Protein AF-A0A8S3TTU9-F1 (afdb_monomer)

Organism: Mytilus edulis (NCBI:txid6550)

Sequence (325 aa):
MNQEPGLKRAIRDTFPNCPIMFCWNHIKEDFKFWLKGKVDSDNIKIYIDHLNQMLHSDNEEEFFETKMKLTSKWTPVVLEHFNKHISPAIQNHSGKWLIEKYPGMFDPYSGITNNLSESMNAVLKRENDWKELPVDLLALGFYYIQNFENYEILRGRSGLGNYHLKKEFSRAFISPSDVIFPKRIVSPDEVIEYLKNDKPLFQSNSFQSDTDPLGNLNSQEIIKQTNSDENTSTNQVKLENNEVIVNQQPVIQYPTDSSQQSLARFIVDNNLITLVPQQGAFIVNGRKGKYCVTLFPKETCQCESSTCFHILAAKMYRVTVNTNK

Structure (mmCIF, N/CA/C/O backbone):
data_AF-A0A8S3TTU9-F1
#
_entry.id   AF-A0A8S3TTU9-F1
#
loop_
_atom_site.group_PDB
_atom_site.id
_atom_site.type_symbol
_atom_site.label_atom_id
_atom_site.label_alt_id
_atom_site.label_comp_id
_atom_site.label_asym_id
_atom_site.label_entity_id
_atom_site.label_seq_id
_atom_site.pdbx_PDB_ins_code
_atom_site.Cartn_x
_atom_site.Cartn_y
_atom_site.Cartn_z
_atom_site.occupancy
_atom_site.B_iso_or_equiv
_atom_site.auth_seq_id
_atom_site.auth_comp_id
_atom_site.auth_asym_id
_atom_site.auth_atom_id
_atom_site.pdbx_PDB_model_num
ATOM 1 N N . MET A 1 1 ? 1.898 -5.058 3.935 1.00 63.34 1 MET A N 1
ATOM 2 C CA . MET A 1 1 ? 1.315 -6.365 3.544 1.00 63.34 1 MET A CA 1
ATOM 3 C C . MET A 1 1 ? 0.133 -6.744 4.435 1.00 63.34 1 MET A C 1
ATOM 5 O O . MET A 1 1 ? -0.054 -6.104 5.468 1.00 63.34 1 MET A O 1
ATOM 9 N N . ASN A 1 2 ? -0.638 -7.763 4.039 1.00 61.88 2 ASN A N 1
ATOM 10 C CA . ASN A 1 2 ? -1.727 -8.343 4.836 1.00 61.88 2 ASN A CA 1
ATOM 11 C C . ASN A 1 2 ? -1.204 -9.070 6.075 1.00 61.88 2 ASN A C 1
ATOM 13 O O . ASN A 1 2 ? -0.037 -9.460 6.146 1.00 61.88 2 ASN A O 1
ATOM 17 N N . GLN A 1 3 ? -2.087 -9.296 7.048 1.00 69.50 3 GLN A N 1
ATOM 18 C CA . GLN A 1 3 ? -1.740 -9.994 8.286 1.00 69.50 3 GLN A CA 1
ATOM 19 C C . GLN A 1 3 ? -1.645 -11.527 8.136 1.00 69.50 3 GLN A C 1
ATOM 21 O O . GLN A 1 3 ? -1.526 -12.226 9.146 1.00 69.50 3 GLN A O 1
ATOM 26 N N . GLU A 1 4 ? -1.645 -12.047 6.907 1.00 74.44 4 GLU A N 1
ATOM 27 C CA . GLU A 1 4 ? -1.706 -13.475 6.600 1.00 74.44 4 GLU A CA 1
ATOM 28 C C . GLU A 1 4 ? -0.507 -14.262 7.184 1.00 74.44 4 GLU A C 1
ATOM 30 O O . GLU A 1 4 ? 0.651 -13.941 6.890 1.00 74.44 4 GLU A O 1
ATOM 35 N N . PRO A 1 5 ? -0.744 -15.303 8.007 1.00 75.62 5 PRO A N 1
ATOM 36 C CA . PRO A 1 5 ? 0.327 -16.057 8.663 1.00 75.62 5 PRO A CA 1
ATOM 37 C C . PRO A 1 5 ? 1.296 -16.758 7.702 1.00 75.62 5 PRO A C 1
ATOM 39 O O . PRO A 1 5 ? 2.497 -16.790 7.977 1.00 75.62 5 PRO A O 1
ATOM 42 N N . GLY A 1 6 ? 0.793 -17.294 6.582 1.00 72.31 6 GLY A N 1
ATOM 43 C CA . GLY A 1 6 ? 1.608 -17.998 5.586 1.00 72.31 6 GLY A CA 1
ATOM 44 C C . GLY A 1 6 ? 2.657 -17.081 4.959 1.00 72.31 6 GLY A C 1
ATOM 45 O O . GLY A 1 6 ? 3.844 -17.407 4.948 1.00 72.31 6 GLY A O 1
ATOM 46 N N . LEU A 1 7 ? 2.234 -15.880 4.560 1.00 71.38 7 LEU A N 1
ATOM 47 C CA . LEU A 1 7 ? 3.113 -14.860 3.994 1.00 71.38 7 LEU A CA 1
ATOM 48 C C . LEU A 1 7 ? 4.180 -14.401 5.002 1.00 71.38 7 LEU A C 1
ATOM 50 O O . LEU A 1 7 ? 5.357 -14.298 4.660 1.00 71.38 7 LEU A O 1
ATOM 54 N N . LYS A 1 8 ? 3.796 -14.184 6.270 1.00 78.44 8 LYS A N 1
ATOM 55 C CA . LYS A 1 8 ? 4.749 -13.820 7.337 1.00 78.44 8 LYS A CA 1
ATOM 56 C C . LYS A 1 8 ? 5.826 -14.883 7.523 1.00 78.44 8 LYS A C 1
ATOM 58 O O . LYS A 1 8 ? 6.990 -14.530 7.693 1.00 78.44 8 LYS A O 1
ATOM 63 N N . ARG A 1 9 ? 5.444 -16.164 7.522 1.00 81.56 9 ARG A N 1
ATOM 64 C CA . ARG A 1 9 ? 6.392 -17.275 7.664 1.00 81.56 9 ARG A CA 1
ATOM 65 C C . ARG A 1 9 ? 7.343 -17.323 6.469 1.00 81.56 9 ARG A C 1
ATOM 67 O O . ARG A 1 9 ? 8.546 -17.266 6.679 1.00 81.56 9 ARG A O 1
ATOM 74 N N . ALA A 1 10 ? 6.816 -17.305 5.246 1.00 75.75 10 ALA A N 1
ATOM 75 C CA . ALA A 1 10 ? 7.633 -17.353 4.034 1.00 75.75 10 ALA A CA 1
ATOM 76 C C . ALA A 1 10 ? 8.668 -16.213 3.967 1.00 75.75 10 ALA A C 1
ATOM 78 O O . ALA A 1 10 ? 9.830 -16.450 3.631 1.00 75.75 10 ALA A O 1
ATOM 79 N N . ILE A 1 11 ? 8.275 -14.987 4.342 1.00 79.19 11 ILE A N 1
ATOM 80 C CA . ILE A 1 11 ? 9.195 -13.842 4.390 1.00 79.19 11 ILE A CA 1
ATOM 81 C C . ILE A 1 11 ? 10.267 -14.039 5.458 1.00 79.19 11 ILE A C 1
ATOM 83 O O . ILE A 1 11 ? 11.427 -13.784 5.171 1.00 79.19 11 ILE A O 1
ATOM 87 N N . ARG A 1 12 ? 9.924 -14.506 6.665 1.00 84.00 12 ARG A N 1
ATOM 88 C CA . ARG A 1 12 ? 10.938 -14.753 7.707 1.00 84.00 12 ARG A CA 1
ATOM 89 C C . ARG A 1 12 ? 11.924 -15.842 7.306 1.00 84.00 12 ARG A C 1
ATOM 91 O O . ARG A 1 12 ? 13.108 -15.699 7.582 1.00 84.00 12 ARG A O 1
ATOM 98 N N . ASP A 1 13 ? 11.436 -16.891 6.655 1.00 83.00 13 ASP A N 1
ATOM 99 C CA . ASP A 1 13 ? 12.264 -18.026 6.250 1.00 83.00 13 ASP A CA 1
ATOM 100 C C . ASP A 1 13 ? 13.216 -17.636 5.104 1.00 83.00 13 ASP A C 1
ATOM 102 O O . ASP A 1 13 ? 14.370 -18.056 5.084 1.00 83.00 13 ASP A O 1
ATOM 106 N N . THR A 1 14 ? 12.758 -16.790 4.173 1.00 82.56 14 THR A N 1
ATOM 107 C CA . THR A 1 14 ? 13.535 -16.387 2.983 1.00 82.56 14 THR A CA 1
ATOM 108 C C . THR A 1 14 ? 14.380 -15.131 3.223 1.00 82.56 14 THR A C 1
ATOM 110 O O . THR A 1 14 ? 15.504 -15.018 2.738 1.00 82.56 14 THR A O 1
ATOM 113 N N . PHE A 1 15 ? 13.848 -14.173 3.981 1.00 82.56 15 PHE A N 1
ATOM 114 C CA . PHE A 1 15 ? 14.433 -12.861 4.255 1.00 82.56 15 PHE A CA 1
ATOM 115 C C . PHE A 1 15 ? 14.343 -12.533 5.759 1.00 82.56 15 PHE A C 1
ATOM 117 O O . PHE A 1 15 ? 13.594 -11.638 6.160 1.00 82.56 15 PHE A O 1
ATOM 124 N N . PRO A 1 16 ? 15.131 -13.204 6.618 1.00 84.00 16 PRO A N 1
ATOM 125 C CA . PRO A 1 16 ? 15.004 -13.104 8.078 1.00 84.00 16 PRO A CA 1
ATOM 126 C C . PRO A 1 16 ? 15.240 -11.693 8.633 1.00 84.00 16 PRO A C 1
ATOM 128 O O . PRO A 1 16 ? 14.707 -11.342 9.682 1.00 84.00 16 PRO A O 1
ATOM 131 N N . ASN A 1 17 ? 16.000 -10.867 7.910 1.00 83.50 17 ASN A N 1
ATOM 132 C CA . ASN A 1 17 ? 16.296 -9.484 8.289 1.00 83.50 17 ASN A CA 1
ATOM 133 C C . ASN A 1 17 ? 15.327 -8.463 7.664 1.00 83.50 17 ASN A C 1
ATOM 135 O O . ASN A 1 17 ? 15.503 -7.260 7.852 1.00 83.50 17 ASN A O 1
ATOM 139 N N . CYS A 1 18 ? 14.338 -8.910 6.880 1.00 81.69 18 CYS A N 1
ATOM 140 C CA . CYS A 1 18 ? 13.372 -8.016 6.256 1.00 81.69 18 CYS A CA 1
ATOM 141 C C . CYS A 1 18 ? 12.324 -7.569 7.289 1.00 81.69 18 CYS A C 1
ATOM 143 O O . CYS A 1 18 ? 11.649 -8.416 7.885 1.00 81.69 18 CYS A O 1
ATOM 145 N N . PRO A 1 19 ? 12.154 -6.254 7.512 1.00 83.31 19 PRO A N 1
ATOM 146 C CA . PRO A 1 19 ? 11.110 -5.759 8.393 1.00 83.31 19 PRO A CA 1
ATOM 147 C C . PRO A 1 19 ? 9.733 -6.061 7.801 1.00 83.31 19 PRO A C 1
ATOM 149 O O . PRO A 1 19 ? 9.408 -5.678 6.678 1.00 83.31 19 PRO A O 1
ATOM 152 N N . ILE A 1 20 ? 8.894 -6.730 8.586 1.00 86.81 20 ILE A N 1
ATOM 153 C CA . ILE A 1 20 ? 7.521 -7.037 8.193 1.00 86.81 20 ILE A CA 1
ATOM 154 C C . ILE A 1 20 ? 6.633 -5.865 8.600 1.00 86.81 20 ILE A C 1
ATOM 156 O O . ILE A 1 20 ? 6.408 -5.659 9.792 1.00 86.81 20 ILE A O 1
ATOM 160 N N . MET A 1 21 ? 6.102 -5.144 7.609 1.00 88.50 21 MET A N 1
ATOM 161 C CA . MET A 1 21 ? 5.237 -3.981 7.822 1.00 88.50 21 MET A CA 1
ATOM 162 C C . MET A 1 21 ? 3.811 -4.211 7.308 1.00 88.50 21 MET A C 1
ATOM 164 O O . MET A 1 21 ? 3.606 -4.700 6.190 1.00 88.50 21 MET A O 1
ATOM 168 N N . PHE A 1 22 ? 2.798 -3.823 8.083 1.00 88.81 22 PHE A N 1
ATOM 169 C CA . PHE A 1 22 ? 1.393 -3.922 7.673 1.00 88.81 22 PHE A CA 1
ATOM 170 C C . PHE A 1 22 ? 0.866 -2.602 7.124 1.00 88.81 22 PHE A C 1
ATOM 172 O O . PHE A 1 22 ? 1.213 -1.523 7.590 1.00 88.81 22 PHE A O 1
ATOM 179 N N . CYS A 1 23 ? 0.013 -2.707 6.106 1.00 87.88 23 CYS A N 1
ATOM 180 C CA . CYS A 1 23 ? -0.603 -1.543 5.479 1.00 87.88 23 CYS A CA 1
ATOM 181 C C . CYS A 1 23 ? -1.809 -1.094 6.305 1.00 87.88 23 CYS A C 1
ATOM 183 O O . CYS A 1 23 ? -2.639 -1.923 6.692 1.00 87.88 23 CYS A O 1
ATOM 185 N N . TRP A 1 24 ? -1.932 0.213 6.535 1.00 92.19 24 TRP A N 1
ATOM 186 C CA . TRP A 1 24 ? -3.019 0.778 7.332 1.00 92.19 24 TRP A CA 1
ATOM 187 C C . TRP A 1 24 ? -4.381 0.520 6.709 1.00 92.19 24 TRP A C 1
ATOM 189 O O . TRP A 1 24 ? -5.342 0.308 7.440 1.00 92.19 24 TRP A O 1
ATOM 199 N N . ASN A 1 25 ? -4.484 0.511 5.377 1.00 88.44 25 ASN A N 1
ATOM 200 C CA . ASN A 1 25 ? -5.755 0.262 4.696 1.00 88.44 25 ASN A CA 1
ATOM 201 C C . ASN A 1 25 ? -6.310 -1.119 5.042 1.00 88.44 25 ASN A C 1
ATOM 203 O O . ASN A 1 25 ? -7.461 -1.212 5.447 1.00 88.44 25 ASN A O 1
ATOM 207 N N . HIS A 1 26 ? -5.469 -2.153 5.026 1.00 86.19 26 HIS A N 1
ATOM 208 C CA . HIS A 1 26 ? -5.892 -3.504 5.393 1.00 86.19 26 HIS A CA 1
ATOM 209 C C . HIS A 1 26 ? -6.272 -3.607 6.876 1.00 86.19 26 HIS A C 1
ATOM 211 O O . HIS A 1 26 ? -7.304 -4.179 7.198 1.00 86.19 26 HIS A O 1
ATOM 217 N N . ILE A 1 27 ? -5.522 -2.969 7.785 1.00 91.88 27 ILE A N 1
ATOM 218 C CA . ILE A 1 27 ? -5.894 -2.922 9.213 1.00 91.88 27 ILE A CA 1
ATOM 219 C C . ILE A 1 27 ? -7.259 -2.240 9.404 1.00 91.88 27 ILE A C 1
ATOM 221 O O . ILE A 1 27 ? -8.109 -2.741 10.143 1.00 91.88 27 ILE A O 1
ATOM 225 N N . LYS A 1 28 ? -7.481 -1.103 8.732 1.00 92.88 28 LYS A N 1
ATOM 226 C CA . LYS A 1 28 ? -8.744 -0.353 8.779 1.00 92.88 28 LYS A CA 1
ATOM 227 C C . LYS A 1 28 ? -9.897 -1.176 8.199 1.00 92.88 28 LYS A C 1
ATOM 229 O O . LYS A 1 28 ? -10.974 -1.196 8.788 1.00 92.88 28 LYS A O 1
ATOM 234 N N . GLU A 1 29 ? -9.690 -1.849 7.072 1.00 90.50 29 GLU A N 1
ATOM 235 C CA . GLU A 1 29 ? -10.701 -2.684 6.418 1.00 90.50 29 GLU A CA 1
ATOM 236 C C . GLU A 1 29 ? -11.059 -3.918 7.243 1.00 90.50 29 GLU A C 1
ATOM 238 O O . GLU A 1 29 ? -12.249 -4.153 7.457 1.00 90.50 29 GLU A O 1
ATOM 243 N N . ASP A 1 30 ? -10.069 -4.639 7.773 1.00 90.44 30 ASP A N 1
ATOM 244 C CA . ASP A 1 30 ? -10.273 -5.807 8.635 1.00 90.44 30 ASP A CA 1
ATOM 245 C C . ASP A 1 30 ? -11.068 -5.422 9.887 1.00 90.44 30 ASP A C 1
ATOM 247 O O . ASP A 1 30 ? -12.068 -6.061 10.232 1.00 90.44 30 ASP A O 1
ATOM 251 N N . PHE A 1 31 ? -10.678 -4.322 10.541 1.00 95.12 31 PHE A N 1
ATOM 252 C CA . PHE A 1 31 ? -11.379 -3.844 11.728 1.00 95.12 31 PHE A CA 1
ATOM 253 C C . PHE A 1 31 ? -12.799 -3.372 11.391 1.00 95.12 31 PHE A C 1
ATOM 255 O O . PHE A 1 31 ? -13.759 -3.755 12.062 1.00 95.12 31 PHE A O 1
ATOM 262 N N . LYS A 1 32 ? -12.970 -2.612 10.302 1.00 95.06 32 LYS A N 1
ATOM 263 C CA . LYS A 1 32 ? -14.285 -2.171 9.815 1.00 95.06 32 LYS A CA 1
ATOM 264 C C . LYS A 1 32 ? -15.187 -3.355 9.483 1.00 95.06 32 LYS A C 1
ATOM 266 O O . LYS A 1 32 ? -16.371 -3.320 9.810 1.00 95.06 32 LYS A O 1
ATOM 271 N N . PHE A 1 33 ? -14.654 -4.384 8.828 1.00 93.50 33 PHE A N 1
ATOM 272 C CA . PHE A 1 33 ? -15.385 -5.601 8.497 1.00 93.50 33 PHE A CA 1
ATOM 273 C C . PHE A 1 33 ? -15.816 -6.337 9.763 1.00 93.50 33 PHE A C 1
ATOM 275 O O . PHE A 1 33 ? -16.986 -6.692 9.885 1.00 93.50 33 PHE A O 1
ATOM 282 N N . TRP A 1 34 ? -14.917 -6.491 10.738 1.00 95.44 34 TRP A N 1
ATOM 283 C CA . TRP A 1 34 ? -15.246 -7.136 12.006 1.00 95.44 34 TRP A CA 1
ATOM 284 C C . TRP A 1 34 ? -16.322 -6.379 12.800 1.00 95.44 34 TRP A C 1
ATOM 286 O O . TRP A 1 34 ? -17.172 -7.019 13.426 1.00 95.44 34 TRP A O 1
ATOM 296 N N . LEU A 1 35 ? -16.323 -5.043 12.753 1.00 95.56 35 LEU A N 1
ATOM 297 C CA . LEU A 1 35 ? -17.320 -4.198 13.419 1.00 95.56 35 LEU A CA 1
ATOM 298 C C . LEU A 1 35 ? -18.726 -4.304 12.805 1.00 95.56 35 LEU A C 1
ATOM 300 O O . LEU A 1 35 ? -19.717 -4.098 13.513 1.00 95.56 35 LEU A O 1
ATOM 304 N N . LYS A 1 36 ? -18.843 -4.634 11.509 1.00 93.94 36 LYS A N 1
ATOM 305 C CA . LYS A 1 36 ? -20.149 -4.774 10.844 1.00 93.94 36 LYS A CA 1
ATOM 306 C C . LYS A 1 36 ? -21.005 -5.826 11.556 1.00 93.94 36 LYS A C 1
ATOM 308 O O . LYS A 1 36 ? -20.559 -6.939 11.828 1.00 93.94 36 LYS A O 1
ATOM 313 N N . GLY A 1 37 ? -22.247 -5.455 11.858 1.00 88.19 37 GLY A N 1
ATOM 314 C CA . GLY A 1 37 ? -23.203 -6.312 12.565 1.00 88.19 37 GLY A CA 1
ATOM 315 C C . GLY A 1 37 ? -22.971 -6.435 14.076 1.00 88.19 37 GLY A C 1
ATOM 316 O O . GLY A 1 37 ? -23.741 -7.127 14.731 1.00 88.19 37 GLY A O 1
ATOM 317 N N . LYS A 1 38 ? -21.943 -5.781 14.639 1.00 92.19 38 LYS A N 1
ATOM 318 C CA . LYS A 1 38 ? -21.698 -5.724 16.095 1.00 92.19 38 LYS A CA 1
ATOM 319 C C . LYS A 1 38 ? -21.982 -4.354 16.694 1.00 92.19 38 LYS A C 1
ATOM 321 O O . LYS A 1 38 ? -22.274 -4.265 17.881 1.00 92.19 38 LYS A O 1
ATOM 326 N N . VAL A 1 39 ? -21.859 -3.301 15.888 1.00 92.75 39 VAL A N 1
ATOM 327 C CA . VAL A 1 39 ? -22.111 -1.916 16.289 1.00 92.75 39 VAL A CA 1
ATOM 328 C C . VAL A 1 39 ? -22.773 -1.138 15.155 1.00 92.75 39 VAL A C 1
ATOM 330 O O . VAL A 1 39 ? -22.658 -1.510 13.983 1.00 92.75 39 VAL A O 1
ATOM 333 N N . ASP A 1 40 ? -23.438 -0.043 15.511 1.00 91.12 40 ASP A N 1
ATOM 334 C CA . ASP A 1 40 ? -24.105 0.842 14.555 1.00 91.12 40 ASP A CA 1
ATOM 335 C C . ASP A 1 40 ? -23.115 1.554 13.632 1.00 91.12 40 ASP A C 1
ATOM 337 O O . ASP A 1 40 ? -21.968 1.822 14.000 1.00 91.12 40 ASP A O 1
ATOM 341 N N . SER A 1 41 ? -23.574 1.927 12.435 1.00 90.19 41 SER A N 1
ATOM 342 C CA . SER A 1 41 ? -22.742 2.556 11.402 1.00 90.19 41 SER A CA 1
ATOM 343 C C . SER A 1 41 ? -22.020 3.820 11.867 1.00 90.19 41 SER A C 1
ATOM 345 O O . SER A 1 41 ? -20.904 4.083 11.415 1.00 90.19 41 SER A O 1
ATOM 347 N N . ASP A 1 42 ? -22.628 4.592 12.766 1.00 91.06 42 ASP A N 1
ATOM 348 C CA . ASP A 1 42 ? -22.026 5.817 13.295 1.00 91.06 42 ASP A CA 1
ATOM 349 C C . ASP A 1 42 ? -20.877 5.503 14.256 1.00 91.06 42 ASP A C 1
ATOM 351 O O . ASP A 1 42 ? -19.805 6.099 14.152 1.00 91.06 42 ASP A O 1
ATOM 355 N N . ASN A 1 43 ? -21.033 4.471 15.089 1.00 93.19 43 ASN A N 1
ATOM 356 C CA . ASN A 1 43 ? -19.956 3.967 15.939 1.00 93.19 43 ASN A CA 1
ATOM 357 C C . ASN A 1 43 ? -18.806 3.377 15.110 1.00 93.19 43 ASN A C 1
ATOM 359 O O . ASN A 1 43 ? -17.646 3.586 15.454 1.00 93.19 43 ASN A O 1
ATOM 363 N N . ILE A 1 44 ? -19.094 2.717 13.977 1.00 94.50 44 ILE A N 1
ATOM 364 C CA . ILE A 1 44 ? -18.045 2.239 13.057 1.00 94.50 44 ILE A CA 1
ATOM 365 C C . ILE A 1 44 ? -17.175 3.405 12.580 1.00 94.50 44 ILE A C 1
ATOM 367 O O . ILE A 1 44 ? -15.949 3.298 12.601 1.00 94.50 44 ILE A O 1
ATOM 371 N N . LYS A 1 45 ? -17.786 4.519 12.152 1.00 94.50 45 LYS A N 1
ATOM 372 C CA . LYS A 1 45 ? -17.034 5.698 11.691 1.00 94.50 45 LYS A CA 1
ATOM 373 C C . LYS A 1 45 ? -16.145 6.250 12.803 1.00 94.50 45 LYS A C 1
ATOM 375 O O . LYS A 1 45 ? -14.968 6.487 12.555 1.00 94.50 45 LYS A O 1
ATOM 380 N N . ILE A 1 46 ? -16.686 6.378 14.016 1.00 95.56 46 ILE A N 1
ATOM 381 C CA . ILE A 1 46 ? -15.949 6.862 15.192 1.00 95.56 46 ILE A CA 1
ATOM 382 C C . ILE A 1 46 ? -14.753 5.952 15.498 1.00 95.56 46 ILE A C 1
ATOM 384 O O . ILE A 1 46 ? -13.638 6.432 15.668 1.00 95.56 46 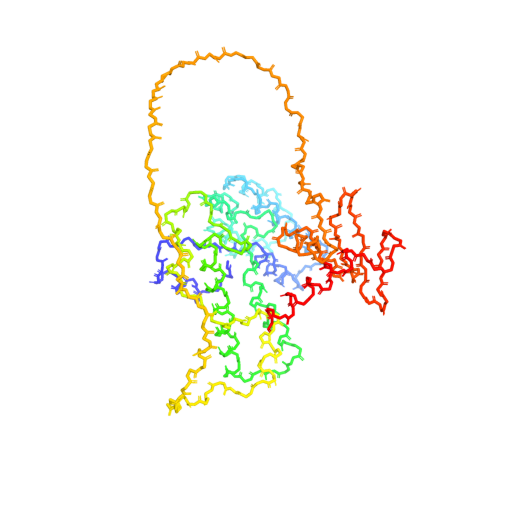ILE A O 1
ATOM 388 N N . TYR A 1 47 ? -14.946 4.632 15.528 1.00 96.75 47 TYR A N 1
ATOM 389 C CA . TYR A 1 47 ? -13.865 3.698 15.860 1.00 96.75 47 TYR A CA 1
ATOM 390 C C . TYR A 1 47 ? -12.767 3.654 14.798 1.00 96.75 47 TYR A C 1
ATOM 392 O O . TYR A 1 47 ? -11.595 3.513 15.144 1.00 96.75 47 TYR A O 1
ATOM 400 N N . ILE A 1 48 ? -13.122 3.800 13.519 1.00 96.00 48 ILE A N 1
ATOM 401 C CA . ILE A 1 48 ? -12.141 3.886 12.433 1.00 96.00 48 ILE A CA 1
ATOM 402 C C . ILE A 1 48 ? -11.377 5.209 12.473 1.00 96.00 48 ILE A C 1
ATOM 404 O O . ILE A 1 48 ? -10.168 5.203 12.251 1.00 96.00 48 ILE A O 1
ATOM 408 N N . ASP A 1 49 ? -12.039 6.319 12.797 1.00 96.06 49 ASP A N 1
ATOM 409 C CA . ASP A 1 49 ? -11.363 7.603 12.987 1.00 96.06 49 ASP A CA 1
ATOM 410 C C . ASP A 1 49 ? -10.389 7.551 14.172 1.00 96.06 49 ASP A C 1
ATOM 412 O O . ASP A 1 49 ? -9.217 7.896 14.038 1.00 96.06 49 ASP A O 1
ATOM 416 N N . HIS A 1 50 ? -10.826 6.993 15.302 1.00 97.19 50 HIS A N 1
ATOM 417 C CA . HIS A 1 50 ? -9.967 6.772 16.463 1.00 97.19 50 HIS A CA 1
ATOM 418 C C . HIS A 1 50 ? -8.765 5.871 16.131 1.00 97.19 50 HIS A C 1
ATOM 420 O O . HIS A 1 50 ? -7.643 6.171 16.533 1.00 97.19 50 HIS A O 1
ATOM 426 N N . LEU A 1 51 ? -8.976 4.780 15.383 1.00 96.75 51 LEU A N 1
ATOM 427 C CA . LEU A 1 51 ? -7.891 3.926 14.890 1.00 96.75 51 LEU A CA 1
ATOM 428 C C . LEU A 1 51 ? -6.916 4.725 14.015 1.00 96.75 51 LEU A C 1
ATOM 430 O O . LEU A 1 51 ? -5.706 4.566 14.152 1.00 96.75 51 LEU A O 1
ATOM 434 N N . ASN A 1 52 ? -7.425 5.586 13.133 1.00 95.12 52 ASN A N 1
ATOM 435 C CA . ASN A 1 52 ? -6.587 6.424 12.285 1.00 95.12 52 ASN A CA 1
ATOM 436 C C . ASN A 1 52 ? -5.730 7.386 13.119 1.00 95.12 52 ASN A C 1
ATOM 438 O O . ASN A 1 52 ? -4.539 7.502 12.850 1.00 95.12 52 ASN A O 1
ATOM 442 N N . GLN A 1 53 ? -6.295 8.001 14.161 1.00 95.88 53 GLN A N 1
ATOM 443 C CA . GLN A 1 53 ? -5.542 8.846 15.095 1.00 95.88 53 GLN A CA 1
ATOM 444 C C . GLN A 1 53 ? -4.415 8.061 15.787 1.00 95.88 53 GLN A C 1
ATOM 446 O O . GLN A 1 53 ? -3.281 8.524 15.812 1.00 95.88 53 GLN A O 1
ATOM 451 N N . MET A 1 54 ? -4.689 6.842 16.267 1.00 96.75 54 MET A N 1
ATOM 452 C CA . MET A 1 54 ? -3.666 5.986 16.891 1.00 96.75 54 MET A CA 1
ATOM 453 C C . MET A 1 54 ? -2.555 5.564 15.915 1.00 96.75 54 MET A C 1
ATOM 455 O O . MET A 1 54 ? -1.398 5.448 16.303 1.00 96.75 54 MET A O 1
ATOM 459 N N . LEU A 1 55 ? -2.882 5.307 14.645 1.00 95.62 55 LEU A N 1
ATOM 460 C CA . LEU A 1 55 ? -1.885 4.950 13.627 1.00 95.62 55 LEU A CA 1
ATOM 461 C C . LEU A 1 55 ? -0.898 6.095 13.350 1.00 95.62 55 LEU A C 1
ATOM 463 O O . LEU A 1 55 ? 0.257 5.832 13.015 1.00 95.62 55 LEU A O 1
ATOM 467 N N . HIS A 1 56 ? -1.351 7.339 13.518 1.00 95.94 56 HIS A N 1
ATOM 468 C CA . HIS A 1 56 ? -0.570 8.550 13.273 1.00 95.94 56 HIS A CA 1
ATOM 469 C C . HIS A 1 56 ? 0.304 8.997 14.447 1.00 95.94 56 HIS A C 1
ATOM 471 O O . HIS A 1 56 ? 1.048 9.956 14.264 1.00 95.94 56 HIS A O 1
ATOM 477 N N . SER A 1 57 ? 0.244 8.332 15.605 1.00 96.88 57 SER A N 1
ATOM 478 C CA . SER A 1 57 ? 1.087 8.674 16.756 1.00 96.88 57 SER A CA 1
ATOM 479 C C . SER A 1 57 ? 2.576 8.633 16.390 1.00 96.88 57 SER A C 1
ATOM 481 O O . SER A 1 57 ? 3.039 7.682 15.752 1.00 96.88 57 SER A O 1
ATOM 483 N N . ASP A 1 58 ? 3.330 9.651 16.800 1.00 94.19 58 ASP A N 1
ATOM 484 C CA . ASP A 1 58 ? 4.739 9.839 16.437 1.00 94.19 58 ASP A CA 1
ATOM 485 C C . ASP A 1 58 ? 5.665 8.856 17.159 1.00 94.19 58 ASP A C 1
ATOM 487 O O . ASP A 1 58 ? 6.794 8.611 16.731 1.00 94.19 58 ASP A O 1
ATOM 491 N N . ASN A 1 59 ? 5.198 8.275 18.263 1.00 95.75 59 ASN A N 1
ATOM 492 C CA . ASN A 1 59 ? 5.930 7.293 19.047 1.00 95.75 59 ASN A CA 1
ATOM 493 C C . ASN A 1 59 ? 4.982 6.348 19.803 1.00 95.75 59 ASN A C 1
ATOM 495 O O . ASN A 1 59 ? 3.760 6.509 19.814 1.00 95.75 59 ASN A O 1
ATOM 499 N N . GLU A 1 60 ? 5.568 5.323 20.422 1.00 94.56 60 GLU A N 1
ATOM 500 C CA . GLU A 1 60 ? 4.819 4.285 21.128 1.00 94.56 60 GLU A CA 1
ATOM 501 C C . GLU A 1 60 ? 4.123 4.807 22.399 1.00 94.56 60 GLU A C 1
ATOM 503 O O . GLU A 1 60 ? 3.015 4.370 22.708 1.00 94.56 60 GLU A O 1
ATOM 508 N N . GLU A 1 61 ? 4.723 5.765 23.110 1.00 96.56 61 GLU A N 1
ATOM 509 C CA . GLU A 1 61 ? 4.132 6.383 24.304 1.00 96.56 61 GLU A CA 1
ATOM 510 C C . GLU A 1 61 ? 2.865 7.168 23.941 1.00 96.56 61 GLU A C 1
ATOM 512 O O . GLU A 1 61 ? 1.791 6.902 24.485 1.00 96.56 61 GLU A O 1
ATOM 517 N N . GLU A 1 62 ? 2.947 8.027 22.923 1.00 97.06 62 GLU A N 1
ATOM 518 C CA . GLU A 1 62 ? 1.805 8.771 22.387 1.00 97.06 62 GLU A CA 1
ATOM 519 C C . GLU A 1 62 ? 0.696 7.831 21.885 1.00 97.06 62 GLU A C 1
ATOM 521 O O . GLU A 1 62 ? -0.494 8.103 22.080 1.00 97.06 62 GLU A O 1
ATOM 526 N N . PHE A 1 63 ? 1.061 6.692 21.283 1.00 97.19 63 PHE A N 1
ATOM 527 C CA . PHE A 1 63 ? 0.091 5.666 20.899 1.00 97.19 63 PHE A CA 1
ATOM 528 C C . PHE A 1 63 ? -0.677 5.139 22.116 1.00 97.19 63 PHE A C 1
ATOM 530 O O . PHE A 1 63 ? -1.906 5.029 22.066 1.00 97.19 63 PHE A O 1
ATOM 537 N N . PHE A 1 64 ? 0.013 4.818 23.214 1.00 96.38 64 PHE A N 1
ATOM 538 C CA . PHE A 1 64 ? -0.634 4.332 24.434 1.00 96.38 64 PHE A CA 1
ATOM 539 C C . PHE A 1 64 ? -1.537 5.392 25.072 1.00 96.38 64 PHE A C 1
ATOM 541 O O . PHE A 1 64 ? -2.669 5.070 25.449 1.00 96.38 64 PHE A O 1
ATOM 548 N N . GLU A 1 65 ? -1.089 6.645 25.138 1.00 96.56 65 GLU A N 1
ATOM 549 C CA . GLU A 1 65 ? -1.889 7.764 25.649 1.00 96.56 65 GLU A CA 1
ATOM 550 C C . GLU A 1 65 ? -3.153 7.986 24.808 1.00 96.56 65 GLU A C 1
ATOM 552 O O . GLU A 1 65 ? -4.275 8.041 25.331 1.00 96.56 65 GLU A O 1
ATOM 557 N N . THR A 1 66 ? -2.987 8.040 23.485 1.00 96.00 66 THR A N 1
ATOM 558 C CA . THR A 1 66 ? -4.076 8.218 22.517 1.00 96.00 66 THR A CA 1
ATOM 559 C C . THR A 1 66 ? -5.066 7.064 22.600 1.00 96.00 66 THR A C 1
ATOM 561 O O . THR A 1 66 ? -6.279 7.285 22.667 1.00 96.00 66 THR A O 1
ATOM 564 N N . LYS A 1 67 ? -4.567 5.826 22.681 1.00 96.12 67 LYS A N 1
ATOM 565 C CA . LYS A 1 67 ? -5.382 4.629 22.887 1.00 96.12 67 LYS A CA 1
ATOM 566 C C . LYS A 1 67 ? -6.207 4.749 24.164 1.00 96.12 67 LYS A C 1
ATOM 568 O O . LYS A 1 67 ? -7.429 4.662 24.087 1.00 96.12 67 LYS A O 1
ATOM 573 N N . MET A 1 68 ? -5.578 4.999 25.313 1.00 95.19 68 MET A N 1
ATOM 574 C CA . MET A 1 68 ? -6.287 5.115 26.593 1.00 95.19 68 MET A CA 1
ATOM 575 C C . MET A 1 68 ? -7.388 6.180 26.552 1.00 95.19 68 MET A C 1
ATOM 577 O O . MET A 1 68 ? -8.514 5.932 26.994 1.00 95.19 68 MET A O 1
ATOM 581 N N . LYS A 1 69 ? -7.085 7.345 25.973 1.00 95.88 69 LYS A N 1
ATOM 582 C CA . LYS A 1 69 ? -8.035 8.450 25.826 1.00 95.88 69 LYS A CA 1
ATOM 583 C C . LYS A 1 69 ? -9.233 8.058 24.958 1.00 95.88 69 LYS A C 1
ATOM 585 O O . LYS A 1 69 ? -10.382 8.236 25.372 1.00 95.88 69 LYS A O 1
ATOM 590 N N . LEU A 1 70 ? -8.978 7.514 23.769 1.00 95.69 70 LEU A N 1
ATOM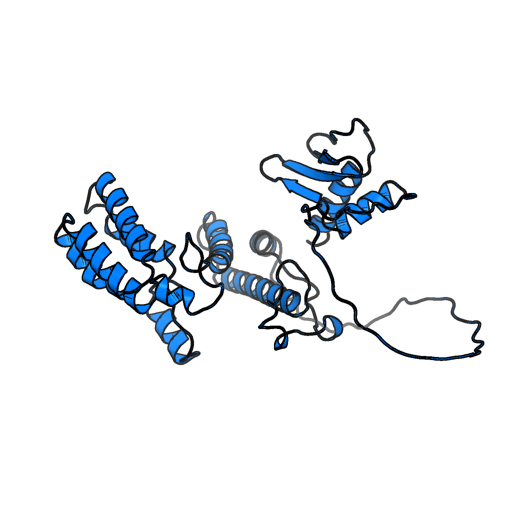 591 C CA . LEU A 1 70 ? -9.998 7.269 22.746 1.00 95.69 70 LEU A CA 1
ATOM 592 C C . LEU A 1 70 ? -10.817 5.998 22.984 1.00 95.69 70 LEU A C 1
ATOM 594 O O . LEU A 1 70 ? -11.991 5.959 22.605 1.00 95.69 70 LEU A O 1
ATOM 598 N N . THR A 1 71 ? -10.237 4.969 23.610 1.00 94.88 71 THR A N 1
ATOM 599 C CA . THR A 1 71 ? -10.938 3.702 23.867 1.00 94.88 71 THR A CA 1
ATOM 600 C C . THR A 1 71 ? -11.734 3.696 25.168 1.00 94.88 71 THR A C 1
ATOM 602 O O . THR A 1 71 ? -12.460 2.742 25.427 1.00 94.88 71 THR A O 1
ATOM 605 N N . SER A 1 72 ? -11.648 4.752 25.982 1.00 92.81 72 SER A N 1
ATOM 606 C CA . SER A 1 72 ? -12.386 4.882 27.251 1.00 92.81 72 SER A CA 1
ATOM 607 C C . SER A 1 72 ? -13.907 4.723 27.108 1.00 92.81 72 SER A C 1
ATOM 609 O O . SER A 1 72 ? -14.573 4.257 28.028 1.00 92.81 72 SER A O 1
ATOM 611 N N . LYS A 1 73 ? -14.455 5.088 25.943 1.00 89.19 73 LYS A N 1
ATOM 612 C CA . LYS A 1 73 ? -15.888 4.995 25.613 1.00 89.19 73 LYS A CA 1
ATOM 613 C C . LYS A 1 73 ? -16.228 3.825 24.689 1.00 89.19 73 LYS A C 1
ATOM 615 O O . LYS A 1 73 ? -17.353 3.736 24.201 1.00 89.19 73 LYS A O 1
ATOM 620 N N . TRP A 1 74 ? -15.258 2.973 24.370 1.00 95.19 74 TRP A N 1
ATOM 621 C CA . TRP A 1 74 ? -15.503 1.827 23.502 1.00 95.19 74 TRP A CA 1
ATOM 622 C C . TRP A 1 74 ? -16.270 0.751 24.255 1.00 95.19 74 TRP A C 1
ATOM 624 O O . TRP A 1 74 ? -16.109 0.577 25.463 1.00 95.19 74 TRP A O 1
ATOM 634 N N . THR A 1 75 ? -17.106 0.007 23.536 1.00 94.12 75 THR A N 1
ATOM 635 C CA . THR A 1 75 ? -17.786 -1.133 24.144 1.00 94.12 75 THR A CA 1
ATOM 636 C C . THR A 1 75 ? -16.756 -2.207 24.521 1.00 94.12 75 THR A C 1
ATOM 638 O O . THR A 1 75 ? -15.761 -2.381 23.804 1.00 94.12 75 THR A O 1
ATOM 641 N N . PRO A 1 76 ? -16.978 -2.969 25.608 1.00 94.75 76 PRO A N 1
ATOM 642 C CA . PRO A 1 76 ? -16.021 -3.977 26.067 1.00 94.75 76 PRO A CA 1
ATOM 643 C C . PRO A 1 76 ? -15.636 -4.993 24.984 1.00 94.75 76 PRO A C 1
ATOM 645 O O . PRO A 1 76 ? -14.462 -5.309 24.825 1.00 94.75 76 PRO A O 1
ATOM 648 N N . VAL A 1 77 ? -16.611 -5.429 24.178 1.00 94.19 77 VAL A N 1
ATOM 649 C CA . VAL A 1 77 ? -16.407 -6.393 23.084 1.00 94.19 77 VAL A CA 1
ATOM 650 C C . VAL A 1 77 ? -15.465 -5.839 22.010 1.00 94.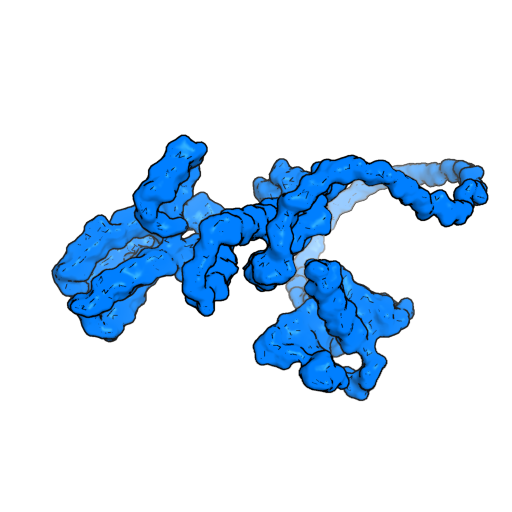19 77 VAL A C 1
ATOM 652 O O . VAL A 1 77 ? -14.599 -6.554 21.505 1.00 94.19 77 VAL A O 1
ATOM 655 N N . VAL A 1 78 ? -15.609 -4.557 21.661 1.00 95.94 78 VAL A N 1
ATOM 656 C CA . VAL A 1 78 ? -14.745 -3.899 20.670 1.00 95.94 78 VAL A CA 1
ATOM 657 C C . VAL A 1 78 ? -13.341 -3.703 21.230 1.00 95.94 78 VAL A C 1
ATOM 659 O O . VAL A 1 78 ? -12.363 -3.981 20.536 1.00 95.94 78 VAL A O 1
ATOM 662 N N . LEU A 1 79 ? -13.236 -3.272 22.489 1.00 95.88 79 LEU A N 1
ATOM 663 C CA . LEU A 1 79 ? -11.956 -3.080 23.162 1.00 95.88 79 LEU A CA 1
ATOM 664 C C . LEU A 1 79 ? -11.168 -4.393 23.285 1.00 95.88 79 LEU A C 1
ATOM 666 O O . LEU A 1 79 ? -9.965 -4.408 23.025 1.00 95.88 79 LEU A O 1
ATOM 670 N N . GLU A 1 80 ? -11.833 -5.496 23.631 1.00 96.25 80 GLU A N 1
ATOM 671 C CA . GLU A 1 80 ? -11.212 -6.820 23.708 1.00 96.25 80 GLU A CA 1
ATOM 672 C C . GLU A 1 80 ? -10.635 -7.245 22.352 1.00 96.25 80 GLU A C 1
ATOM 674 O O . GLU A 1 80 ? -9.455 -7.594 22.257 1.00 96.25 80 GLU A O 1
ATOM 679 N N . HIS A 1 81 ? -11.432 -7.152 21.282 1.00 95.44 81 HIS A N 1
ATOM 680 C CA . HIS A 1 81 ? -10.971 -7.497 19.938 1.00 95.44 81 HIS A CA 1
ATOM 681 C C . HIS A 1 81 ? -9.808 -6.609 19.484 1.00 95.44 81 HIS A C 1
ATOM 683 O O . HIS A 1 81 ? -8.800 -7.111 18.979 1.00 95.44 81 HIS A O 1
ATOM 689 N N . PHE A 1 82 ? -9.921 -5.297 19.705 1.00 96.38 82 PHE A N 1
ATOM 690 C CA . PHE A 1 82 ? -8.871 -4.345 19.373 1.00 96.38 82 PHE A CA 1
ATOM 691 C C . PHE A 1 82 ? -7.565 -4.680 20.094 1.00 96.38 82 PHE A C 1
ATOM 693 O O . PHE A 1 82 ? -6.521 -4.786 19.452 1.00 96.38 82 PHE A O 1
ATOM 700 N N . ASN A 1 83 ? -7.614 -4.909 21.406 1.00 96.19 83 ASN A N 1
ATOM 701 C CA . ASN A 1 83 ? -6.432 -5.244 22.198 1.00 96.19 83 ASN A CA 1
ATOM 702 C C . ASN A 1 83 ? -5.797 -6.569 21.779 1.00 96.19 83 ASN A C 1
ATOM 704 O O . ASN A 1 83 ? -4.575 -6.689 21.803 1.00 96.19 83 ASN A O 1
ATOM 708 N N . LYS A 1 84 ? -6.610 -7.549 21.380 1.00 95.06 84 LYS A N 1
ATOM 709 C CA . LYS A 1 84 ? -6.130 -8.879 21.003 1.00 95.06 84 LYS A CA 1
ATOM 710 C C . LYS A 1 84 ? -5.521 -8.930 19.600 1.00 95.06 84 LYS A C 1
ATOM 712 O O . LYS A 1 84 ? -4.570 -9.677 19.389 1.00 95.06 84 LYS A O 1
ATOM 717 N N . HIS A 1 85 ? -6.062 -8.172 18.647 1.00 92.62 85 HIS A N 1
ATOM 718 C CA . HIS A 1 85 ? -5.728 -8.340 17.226 1.00 92.62 85 HIS A CA 1
ATOM 719 C C . HIS A 1 85 ? -5.156 -7.087 16.561 1.00 92.62 85 HIS A C 1
ATOM 721 O O . HIS A 1 85 ? -4.245 -7.198 15.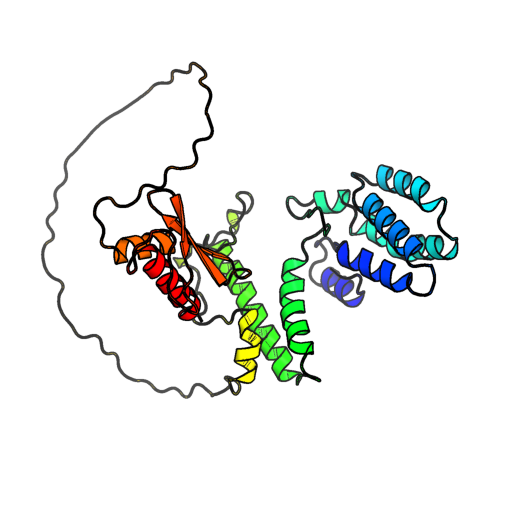745 1.00 92.62 85 HIS A O 1
ATOM 727 N N . ILE A 1 86 ? -5.656 -5.901 16.908 1.00 95.12 86 ILE A N 1
ATOM 728 C CA . ILE A 1 86 ? -5.316 -4.657 16.207 1.00 95.12 86 ILE A CA 1
ATOM 729 C C . ILE A 1 86 ? -4.152 -3.938 16.893 1.00 95.12 86 ILE A C 1
ATOM 731 O O . ILE A 1 86 ? -3.156 -3.633 16.246 1.00 95.12 86 ILE A O 1
ATOM 735 N N . SER A 1 87 ? -4.226 -3.730 18.210 1.00 95.38 87 SER A N 1
ATOM 736 C CA . SER A 1 87 ? -3.173 -3.068 18.993 1.00 95.38 87 SER A CA 1
ATOM 737 C C . SER A 1 87 ? -1.793 -3.715 18.786 1.00 95.38 87 SER A C 1
ATOM 739 O O . SER A 1 87 ? -0.856 -2.976 18.487 1.00 95.38 87 SER A O 1
ATOM 741 N N . PRO A 1 88 ? -1.638 -5.057 18.840 1.00 94.56 88 PRO A N 1
ATOM 742 C CA . PRO A 1 88 ? -0.337 -5.686 18.618 1.00 94.56 88 PRO A CA 1
ATOM 743 C C . PRO A 1 88 ? 0.146 -5.546 17.170 1.00 94.56 88 PRO A C 1
ATOM 745 O O . PRO A 1 88 ? 1.349 -5.473 16.929 1.00 94.56 88 PRO A O 1
ATOM 748 N N . ALA A 1 89 ? -0.770 -5.506 16.197 1.00 92.94 89 ALA A N 1
ATOM 749 C CA . ALA A 1 89 ? -0.424 -5.288 14.796 1.00 92.94 89 ALA A CA 1
ATOM 750 C C . ALA A 1 89 ? 0.161 -3.883 14.585 1.00 92.94 89 ALA A C 1
ATOM 752 O O . ALA A 1 89 ? 1.175 -3.746 13.904 1.00 92.94 89 ALA A O 1
ATOM 753 N N . ILE A 1 90 ? -0.414 -2.865 15.235 1.00 94.88 90 ILE A N 1
ATOM 754 C CA . ILE A 1 90 ? 0.105 -1.492 15.190 1.00 94.88 90 ILE A CA 1
ATOM 755 C C . ILE A 1 90 ? 1.484 -1.424 15.834 1.00 94.88 90 ILE A C 1
ATOM 757 O O . ILE A 1 90 ? 2.452 -1.047 15.175 1.00 94.88 90 ILE A O 1
ATOM 761 N N . GLN A 1 91 ? 1.582 -1.870 17.084 1.00 94.38 91 GLN A N 1
ATOM 762 C CA . GLN A 1 91 ? 2.791 -1.733 17.894 1.00 94.38 91 GLN A CA 1
ATOM 763 C C . GLN A 1 91 ? 4.019 -2.412 17.296 1.00 94.38 91 GLN A C 1
ATOM 765 O O . GLN A 1 91 ? 5.126 -1.926 17.487 1.00 94.38 91 GLN A O 1
ATOM 770 N N . ASN A 1 92 ? 3.828 -3.523 16.579 1.00 92.44 92 ASN A N 1
ATOM 771 C CA . ASN A 1 92 ? 4.939 -4.331 16.079 1.00 92.44 92 ASN A CA 1
ATOM 772 C C . ASN A 1 92 ? 5.202 -4.168 14.577 1.00 92.44 92 ASN A C 1
ATOM 774 O O . ASN A 1 92 ? 6.286 -4.525 14.118 1.00 92.44 92 ASN A O 1
ATOM 778 N N . HIS A 1 93 ? 4.225 -3.684 13.800 1.00 91.81 93 HIS A N 1
ATOM 779 C CA . HIS A 1 93 ? 4.296 -3.770 12.338 1.00 91.81 93 HIS A CA 1
ATOM 780 C C . HIS A 1 93 ? 3.767 -2.556 11.575 1.00 91.81 93 HIS A C 1
ATOM 782 O O . HIS A 1 93 ? 3.946 -2.512 10.360 1.00 91.81 93 HIS A O 1
ATOM 788 N N . SER A 1 94 ? 3.070 -1.602 12.197 1.00 92.75 94 SER A N 1
ATOM 789 C CA . SER A 1 94 ? 2.471 -0.514 11.410 1.00 92.75 94 SER A CA 1
ATOM 790 C C . SER A 1 94 ? 2.395 0.841 12.087 1.00 92.75 94 SER A C 1
ATOM 792 O O . SER A 1 94 ? 1.874 1.759 11.469 1.00 92.75 94 SER A O 1
ATOM 794 N N . GLY A 1 95 ? 2.873 1.013 13.316 1.00 94.12 95 GLY A N 1
ATOM 795 C CA . GLY A 1 95 ? 2.980 2.343 13.912 1.00 94.12 95 GLY A CA 1
ATOM 796 C C . GLY A 1 95 ? 3.801 3.272 13.015 1.00 94.12 95 GLY A C 1
ATOM 797 O O . GLY A 1 95 ? 4.808 2.839 12.445 1.00 94.12 95 GLY A O 1
ATOM 798 N N . LYS A 1 96 ? 3.392 4.539 12.880 1.00 94.81 96 LYS A N 1
ATOM 799 C CA . LYS A 1 96 ? 4.141 5.547 12.109 1.00 94.81 96 LYS A CA 1
ATOM 800 C C . LYS A 1 96 ? 5.619 5.572 12.518 1.00 94.81 96 LYS A C 1
ATOM 802 O O . LYS A 1 96 ? 6.491 5.455 11.660 1.00 94.81 96 LYS A O 1
ATOM 807 N N . TRP A 1 97 ? 5.886 5.540 13.825 1.00 94.44 97 TRP A N 1
ATOM 808 C CA . TRP A 1 97 ? 7.231 5.478 14.413 1.00 94.44 97 TRP A CA 1
ATOM 809 C C . TRP A 1 97 ? 8.069 4.255 14.011 1.00 94.44 97 TRP A C 1
ATOM 811 O O . TRP A 1 97 ? 9.291 4.263 14.157 1.00 94.44 97 TRP A O 1
ATOM 821 N N . LEU A 1 98 ? 7.446 3.171 13.541 1.00 93.56 98 LEU A N 1
ATOM 822 C CA . LEU A 1 98 ? 8.152 2.018 12.979 1.00 93.56 98 LEU A CA 1
ATOM 823 C C . LEU A 1 98 ? 8.443 2.210 11.497 1.00 93.56 98 LEU A C 1
ATOM 825 O O . LEU A 1 98 ?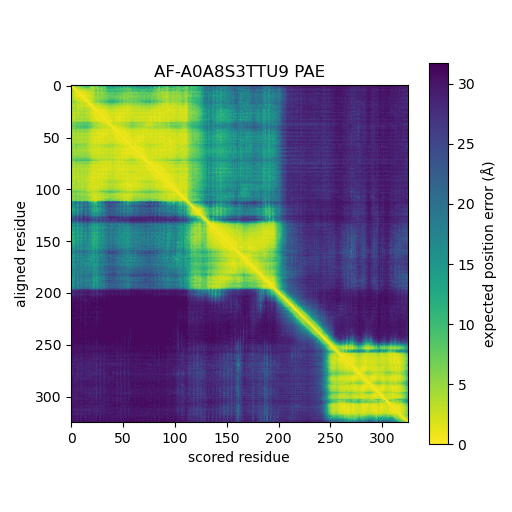 9.531 1.866 11.039 1.00 93.56 98 LEU A O 1
ATOM 829 N N . ILE A 1 99 ? 7.471 2.736 10.754 1.00 91.75 99 ILE A N 1
ATOM 830 C CA . ILE A 1 99 ? 7.572 2.925 9.307 1.00 91.75 99 ILE A CA 1
ATOM 831 C C . ILE A 1 99 ? 8.615 3.999 8.989 1.00 91.75 99 ILE A C 1
ATOM 833 O O . ILE A 1 99 ? 9.454 3.800 8.112 1.00 91.75 99 ILE A O 1
ATOM 837 N N . GLU A 1 100 ? 8.621 5.098 9.744 1.00 91.88 100 GLU A N 1
ATOM 838 C CA . GLU A 1 100 ? 9.544 6.222 9.554 1.00 91.88 100 GLU A CA 1
ATOM 839 C C . GLU A 1 100 ? 11.010 5.879 9.852 1.00 91.88 100 GLU A C 1
ATOM 841 O O . GLU A 1 100 ? 11.905 6.595 9.404 1.00 91.88 100 GLU A O 1
ATOM 846 N N . LYS A 1 101 ? 11.292 4.732 10.492 1.00 91.06 101 LYS A N 1
ATOM 847 C CA . LYS A 1 101 ? 12.663 4.191 10.588 1.00 91.06 101 LYS A CA 1
ATOM 848 C C . LYS A 1 101 ? 13.273 3.893 9.213 1.00 91.06 101 LYS A C 1
ATOM 850 O O . LYS A 1 101 ? 14.490 3.756 9.110 1.00 91.06 101 LYS A O 1
ATOM 855 N N . TYR A 1 102 ? 12.447 3.787 8.171 1.00 86.88 102 TYR A N 1
ATOM 856 C CA . TYR A 1 102 ? 12.852 3.492 6.800 1.00 86.88 102 TYR A CA 1
ATOM 857 C C . TYR A 1 102 ? 12.517 4.681 5.880 1.00 86.88 102 TYR A C 1
ATOM 859 O O . TYR A 1 102 ? 11.360 4.859 5.479 1.00 86.88 102 TYR A O 1
ATOM 867 N N . PRO A 1 103 ? 13.518 5.507 5.516 1.00 79.25 103 PRO A N 1
ATOM 868 C CA . PRO A 1 103 ? 13.300 6.750 4.783 1.00 79.25 103 PRO A CA 1
ATOM 869 C C . PRO A 1 103 ? 12.515 6.584 3.475 1.00 79.25 103 PRO A C 1
ATOM 871 O O . PRO A 1 103 ? 12.926 5.894 2.539 1.00 79.25 103 PRO A O 1
ATOM 874 N N . GLY A 1 104 ? 11.390 7.296 3.384 1.00 78.69 104 GLY A N 1
ATOM 875 C CA . GLY A 1 104 ? 10.538 7.335 2.196 1.00 78.69 104 GLY A CA 1
ATOM 876 C C . GLY A 1 104 ? 9.617 6.132 2.001 1.00 78.69 104 GLY A C 1
ATOM 877 O O . GLY A 1 104 ? 9.083 5.990 0.905 1.00 78.69 104 GLY A O 1
ATOM 878 N N . MET A 1 105 ? 9.432 5.285 3.020 1.00 82.00 105 MET A N 1
ATOM 879 C CA . MET A 1 105 ? 8.346 4.296 3.019 1.00 82.00 105 MET A CA 1
ATOM 880 C C . MET A 1 105 ? 7.019 4.857 3.535 1.00 82.00 105 MET A C 1
ATOM 882 O O . MET A 1 105 ? 5.970 4.312 3.195 1.00 82.00 105 MET A O 1
ATOM 886 N N . PHE A 1 106 ? 7.072 5.897 4.372 1.00 88.88 106 PHE A N 1
ATOM 887 C CA . PHE A 1 106 ? 5.886 6.464 4.998 1.00 88.88 106 PHE A CA 1
ATOM 888 C C . PHE A 1 106 ? 4.994 7.171 3.974 1.00 88.88 106 PHE A C 1
ATOM 890 O O . PHE A 1 106 ? 5.439 8.077 3.268 1.00 88.88 106 PHE A O 1
ATOM 897 N N . ASP A 1 107 ? 3.731 6.763 3.942 1.00 86.19 107 ASP A N 1
ATOM 898 C CA . ASP A 1 107 ? 2.646 7.427 3.232 1.00 86.19 107 ASP A CA 1
ATOM 899 C C . ASP A 1 107 ? 1.574 7.873 4.246 1.00 86.19 107 ASP A C 1
ATOM 901 O O . ASP A 1 107 ? 1.076 7.028 4.995 1.00 86.19 107 ASP A O 1
ATOM 905 N N . PRO A 1 108 ? 1.162 9.155 4.266 1.00 86.69 108 PRO A N 1
ATOM 906 C CA . PRO A 1 108 ? 0.196 9.660 5.245 1.00 86.69 108 PRO A CA 1
ATOM 907 C C . PRO A 1 108 ? -1.174 8.965 5.232 1.00 86.69 108 PRO A C 1
ATOM 909 O O . PRO A 1 108 ? -1.900 9.019 6.219 1.00 86.69 108 PRO A O 1
ATOM 912 N N . TYR A 1 109 ? -1.567 8.321 4.131 1.00 83.44 109 TYR A N 1
ATOM 913 C CA . TYR A 1 109 ? -2.907 7.744 3.991 1.00 83.44 109 TYR A CA 1
ATOM 914 C C . TYR A 1 109 ? -2.940 6.238 4.283 1.00 83.44 109 TYR A C 1
ATOM 916 O O . TYR A 1 109 ? -3.862 5.726 4.936 1.00 83.44 109 TYR A O 1
ATOM 924 N N . SER A 1 110 ? -1.938 5.518 3.786 1.00 83.88 110 SER A N 1
ATOM 925 C CA . SER A 1 110 ? -1.833 4.057 3.809 1.00 83.88 110 SER A CA 1
ATOM 926 C C . SER A 1 110 ? -0.778 3.536 4.790 1.00 83.88 110 SER A C 1
ATOM 928 O O . SER A 1 110 ? -0.699 2.320 5.010 1.00 83.88 110 SER A O 1
ATOM 930 N N . GLY A 1 111 ? 0.008 4.426 5.402 1.00 86.06 111 GLY A N 1
ATOM 931 C CA . GLY A 1 111 ? 1.165 4.111 6.238 1.00 86.06 111 GLY A CA 1
ATOM 932 C C . GLY A 1 111 ? 2.341 3.641 5.393 1.00 86.06 111 GLY A C 1
ATOM 933 O O . GLY A 1 111 ? 3.396 4.260 5.394 1.00 86.06 111 GLY A O 1
ATOM 934 N N . ILE A 1 112 ? 2.135 2.567 4.634 1.00 82.88 112 ILE A N 1
ATOM 935 C CA . ILE A 1 112 ? 3.044 2.062 3.605 1.00 82.88 112 ILE A CA 1
ATOM 936 C C . ILE A 1 112 ? 2.291 1.955 2.277 1.00 82.88 112 ILE A C 1
ATOM 938 O O . ILE A 1 112 ? 1.166 1.446 2.247 1.00 82.88 112 ILE A O 1
ATOM 942 N N . THR A 1 113 ? 2.929 2.389 1.184 1.00 63.69 113 THR A N 1
ATOM 943 C CA . THR A 1 113 ? 2.339 2.337 -0.164 1.00 63.69 113 THR A CA 1
ATOM 944 C C . THR A 1 113 ? 1.864 0.925 -0.512 1.00 63.69 113 THR A C 1
ATOM 946 O O . THR A 1 113 ? 2.606 -0.051 -0.379 1.00 63.69 113 THR A O 1
ATOM 949 N N . ASN A 1 114 ? 0.609 0.806 -0.946 1.00 58.62 114 ASN A N 1
ATOM 950 C CA . ASN A 1 114 ? 0.046 -0.446 -1.449 1.00 58.62 114 ASN A CA 1
ATOM 951 C C . ASN A 1 114 ? -0.055 -0.471 -2.986 1.00 58.62 114 ASN A C 1
ATOM 953 O O . ASN A 1 114 ? -0.523 -1.476 -3.521 1.00 58.62 114 ASN A O 1
ATOM 957 N N . ASN A 1 115 ? 0.399 0.583 -3.684 1.00 54.47 115 ASN A N 1
ATOM 958 C CA . ASN A 1 115 ? 0.100 0.802 -5.105 1.00 54.47 115 ASN A CA 1
ATOM 959 C C . ASN A 1 115 ? 0.542 -0.368 -6.005 1.00 54.47 115 ASN A C 1
ATOM 961 O O . ASN A 1 115 ? -0.135 -0.674 -6.979 1.00 54.47 115 ASN A O 1
ATOM 965 N N . LEU A 1 116 ? 1.632 -1.070 -5.662 1.00 54.19 116 LEU A N 1
ATOM 966 C CA . LEU A 1 116 ? 2.111 -2.224 -6.442 1.00 54.19 116 LEU A CA 1
ATOM 967 C C . LEU A 1 116 ? 1.264 -3.493 -6.225 1.00 54.19 116 LEU A C 1
ATOM 969 O O . LEU A 1 116 ? 1.037 -4.275 -7.138 1.00 54.19 116 LEU A O 1
ATOM 973 N N . SER A 1 117 ? 0.764 -3.710 -5.007 1.00 59.00 117 SER A N 1
ATOM 974 C CA . SER A 1 117 ? -0.201 -4.790 -4.760 1.00 59.00 117 SER A CA 1
ATOM 975 C C . SER A 1 117 ? -1.595 -4.427 -5.269 1.00 59.00 117 SER A C 1
ATOM 977 O O . SER A 1 117 ? -2.366 -5.312 -5.619 1.00 59.00 117 SER A O 1
ATOM 979 N N . GLU A 1 118 ? -1.927 -3.135 -5.329 1.00 53.75 118 GLU A N 1
ATOM 980 C CA . GLU A 1 118 ? -3.168 -2.644 -5.919 1.00 53.75 118 GLU A CA 1
ATOM 981 C C . GLU A 1 118 ? -3.173 -2.742 -7.438 1.00 53.75 118 GLU A C 1
ATOM 983 O O . GLU A 1 118 ? -4.229 -3.049 -7.966 1.00 53.75 118 GLU A O 1
ATOM 988 N N . SER A 1 119 ? -2.047 -2.575 -8.142 1.00 53.78 119 SER A N 1
ATOM 989 C CA . SER A 1 119 ? -1.983 -2.839 -9.587 1.00 53.78 119 SER A CA 1
ATOM 990 C C . SER A 1 119 ? -2.248 -4.319 -9.879 1.00 53.78 119 SER A C 1
ATOM 992 O O . SER A 1 119 ? -3.121 -4.625 -10.690 1.00 53.78 119 SER A O 1
ATOM 994 N N . MET A 1 120 ? -1.617 -5.238 -9.137 1.00 62.44 120 MET A N 1
ATOM 995 C CA . MET A 1 120 ? -1.904 -6.680 -9.203 1.00 62.44 120 MET A CA 1
ATOM 996 C C . MET A 1 120 ? -3.362 -6.986 -8.849 1.00 62.44 120 MET A C 1
ATOM 998 O O . MET A 1 120 ? -4.064 -7.642 -9.613 1.00 62.44 120 MET A O 1
ATOM 1002 N N . ASN A 1 121 ? -3.856 -6.453 -7.730 1.00 60.22 121 ASN A N 1
ATOM 1003 C CA . ASN A 1 121 ? -5.248 -6.623 -7.321 1.00 60.22 121 ASN A CA 1
ATOM 1004 C C . ASN A 1 121 ? -6.224 -5.953 -8.290 1.00 60.22 121 ASN A C 1
ATOM 1006 O O . ASN A 1 121 ? -7.361 -6.389 -8.367 1.00 60.22 121 ASN A O 1
ATOM 1010 N N . ALA A 1 122 ? -5.837 -4.904 -9.012 1.00 59.34 122 ALA A N 1
ATOM 1011 C CA . ALA A 1 122 ? -6.665 -4.239 -10.010 1.00 59.34 122 ALA A CA 1
ATOM 1012 C C . ALA A 1 122 ? -6.709 -5.034 -11.311 1.00 59.34 122 ALA A C 1
ATOM 1014 O O . ALA A 1 122 ? -7.740 -5.001 -11.977 1.00 59.34 122 ALA A O 1
ATOM 1015 N N . VAL A 1 123 ? -5.641 -5.751 -11.673 1.00 59.19 123 VAL A N 1
ATOM 1016 C CA . VAL A 1 123 ? -5.691 -6.752 -12.749 1.00 59.19 123 VAL A CA 1
ATOM 1017 C C . VAL A 1 123 ? -6.604 -7.903 -12.317 1.00 59.19 123 VAL A C 1
ATOM 1019 O O . VAL A 1 123 ? -7.625 -8.118 -12.961 1.00 59.19 123 VAL A O 1
ATOM 1022 N N . LEU A 1 124 ? -6.373 -8.498 -11.142 1.00 61.00 124 LEU A N 1
ATOM 1023 C CA . LEU A 1 124 ? -7.205 -9.580 -10.586 1.00 61.00 124 LEU A CA 1
ATOM 1024 C C . LEU A 1 124 ? -8.672 -9.175 -10.317 1.00 61.00 124 LEU A C 1
ATOM 1026 O O . LEU A 1 124 ? -9.583 -9.991 -10.409 1.00 61.00 124 LEU A O 1
ATOM 1030 N N . LYS A 1 125 ? -8.951 -7.913 -9.968 1.00 60.50 125 LYS A N 1
ATOM 1031 C CA . LYS A 1 125 ? -10.325 -7.408 -9.780 1.00 60.50 125 LYS A CA 1
ATOM 1032 C C . LYS A 1 125 ? -10.991 -7.048 -11.105 1.00 60.50 125 LYS A C 1
ATOM 1034 O O . LYS A 1 125 ? -12.192 -7.260 -11.215 1.00 60.50 125 LYS A O 1
ATOM 1039 N N . ARG A 1 126 ? -10.248 -6.553 -12.106 1.00 58.84 126 ARG A N 1
ATOM 1040 C CA . ARG A 1 126 ? -10.754 -6.413 -13.489 1.00 58.84 126 ARG A CA 1
ATOM 1041 C C . ARG A 1 126 ? -11.029 -7.774 -14.130 1.00 58.84 126 ARG A C 1
ATOM 1043 O O . ARG A 1 126 ? -11.907 -7.872 -14.980 1.00 58.84 126 ARG A O 1
ATOM 1050 N N . GLU A 1 127 ? -10.338 -8.820 -13.685 1.00 55.09 127 GLU A N 1
ATOM 1051 C CA . GLU A 1 127 ? -10.670 -10.212 -13.999 1.00 55.09 127 GLU A CA 1
ATOM 1052 C C . GLU A 1 127 ? -11.987 -10.669 -13.352 1.00 55.09 127 GLU A C 1
ATOM 1054 O O . GLU A 1 127 ? -12.676 -11.506 -13.922 1.00 55.09 127 GLU A O 1
ATOM 1059 N N . ASN A 1 128 ? -12.393 -10.088 -12.216 1.00 51.47 128 ASN A N 1
ATOM 1060 C CA . ASN A 1 128 ? -13.532 -10.547 -11.410 1.00 51.47 128 ASN A CA 1
ATOM 1061 C C . ASN A 1 128 ? -14.925 -10.135 -11.946 1.00 51.47 128 ASN A C 1
ATOM 1063 O O . ASN A 1 128 ? -15.937 -10.493 -11.345 1.00 51.47 128 ASN A O 1
ATOM 1067 N N . ASP A 1 129 ? -14.994 -9.443 -13.091 1.00 54.28 129 ASP A N 1
ATOM 1068 C CA . ASP A 1 129 ? -16.218 -9.363 -13.913 1.00 54.28 129 ASP A CA 1
ATOM 1069 C C . ASP A 1 129 ? -16.390 -10.606 -14.822 1.00 54.28 129 ASP A C 1
ATOM 1071 O O . ASP A 1 129 ? -17.357 -10.707 -15.582 1.00 54.28 129 ASP A O 1
ATOM 1075 N N . TRP A 1 130 ? -15.472 -11.580 -14.750 1.00 51.38 130 TRP A N 1
ATOM 1076 C CA . TRP A 1 130 ? -15.572 -12.900 -15.373 1.00 51.38 130 TRP A CA 1
ATOM 1077 C C . TRP A 1 130 ? -15.587 -13.996 -14.301 1.00 51.38 130 TRP A C 1
ATOM 1079 O O . TRP A 1 130 ? -14.684 -14.132 -13.483 1.00 51.38 130 TRP A O 1
ATOM 1089 N N . LYS A 1 131 ? -16.647 -14.806 -14.329 1.00 54.72 131 LYS A N 1
ATOM 1090 C CA . LYS A 1 131 ? -16.778 -16.054 -13.572 1.00 54.72 131 LYS A CA 1
ATOM 1091 C C . LYS A 1 131 ? -15.552 -16.941 -13.833 1.00 54.72 131 LYS A C 1
ATOM 1093 O O . LYS A 1 131 ? -15.360 -17.324 -14.977 1.00 54.72 131 LYS A O 1
ATOM 1098 N N . GLU A 1 132 ? -14.782 -17.237 -12.784 1.00 59.81 132 GLU A N 1
ATOM 1099 C CA . GLU A 1 132 ? -13.717 -18.258 -12.699 1.00 59.81 132 GLU A CA 1
ATOM 1100 C C . GLU A 1 132 ? -12.777 -18.364 -13.922 1.00 59.81 132 GLU A C 1
ATOM 1102 O O . GLU A 1 132 ? -13.092 -18.999 -14.928 1.00 59.81 132 GLU A O 1
ATOM 1107 N N . LEU A 1 133 ? -11.566 -17.799 -13.818 1.00 65.00 133 LEU A N 1
ATOM 1108 C CA . LEU A 1 133 ? -10.510 -18.027 -14.809 1.00 65.00 133 LEU A CA 1
ATOM 1109 C C . LEU A 1 133 ? -9.824 -19.393 -14.601 1.00 65.00 133 LEU A C 1
ATOM 1111 O O . LEU A 1 133 ? -9.518 -19.763 -13.464 1.00 65.00 133 LEU A O 1
ATOM 1115 N N . PRO A 1 134 ? -9.486 -20.104 -15.690 1.00 74.62 134 PRO A N 1
ATOM 1116 C CA . PRO A 1 134 ? -8.562 -21.230 -15.647 1.00 74.62 134 PRO A CA 1
ATOM 1117 C C . PRO A 1 134 ? -7.214 -20.865 -14.999 1.00 74.62 134 PRO A C 1
ATOM 1119 O O . PRO A 1 134 ? -6.661 -19.785 -15.221 1.00 74.62 134 PRO A O 1
ATOM 1122 N N . VAL A 1 135 ? -6.672 -21.780 -14.189 1.00 77.06 135 VAL A N 1
ATOM 1123 C CA . VAL A 1 135 ? -5.437 -21.568 -13.406 1.00 77.06 135 VAL A CA 1
ATOM 1124 C C . VAL A 1 135 ? -4.216 -21.290 -14.291 1.00 77.06 135 VAL A C 1
ATOM 1126 O O . VAL A 1 135 ? -3.331 -20.530 -13.905 1.00 77.06 135 VAL A O 1
ATOM 1129 N N . ASP A 1 136 ? -4.166 -21.876 -15.481 1.00 77.56 136 ASP A N 1
ATOM 1130 C CA . ASP A 1 136 ? -3.128 -21.648 -16.488 1.00 77.56 136 ASP A CA 1
ATOM 1131 C C . ASP A 1 136 ? -3.131 -20.206 -17.017 1.00 77.56 136 ASP A C 1
ATOM 1133 O O . ASP A 1 136 ? -2.062 -19.605 -17.150 1.00 77.56 136 ASP A O 1
ATOM 1137 N N . LEU A 1 137 ? -4.307 -19.610 -17.235 1.00 76.31 137 LEU A N 1
ATOM 1138 C CA . LEU A 1 137 ? -4.414 -18.201 -17.626 1.00 76.31 137 LEU A CA 1
ATOM 1139 C C . LEU A 1 137 ? -4.038 -17.255 -16.484 1.00 76.31 137 LEU A C 1
ATOM 1141 O O . LEU A 1 137 ? -3.366 -16.257 -16.731 1.00 76.31 137 LEU A O 1
ATOM 1145 N N . LEU A 1 138 ? -4.395 -17.592 -15.240 1.00 75.62 138 LEU A N 1
ATOM 1146 C CA . LEU A 1 138 ? -3.948 -16.838 -14.064 1.00 75.62 138 LEU A CA 1
ATOM 1147 C C . LEU A 1 138 ? -2.421 -16.875 -13.927 1.00 75.62 138 LEU A C 1
ATOM 1149 O O . LEU A 1 138 ? -1.786 -15.838 -13.745 1.00 75.62 138 LEU A O 1
ATOM 1153 N N . ALA A 1 139 ? -1.814 -18.057 -14.067 1.00 80.06 139 ALA A N 1
ATOM 1154 C CA . ALA A 1 139 ? -0.362 -18.211 -14.027 1.00 80.06 139 ALA A CA 1
ATOM 1155 C C . ALA A 1 139 ? 0.328 -17.395 -15.133 1.00 80.06 139 ALA A C 1
ATOM 1157 O O . ALA A 1 139 ? 1.343 -16.740 -14.882 1.00 80.06 139 ALA A O 1
ATOM 1158 N N . LEU A 1 140 ? -0.244 -17.387 -16.339 1.00 81.31 140 LEU A N 1
ATOM 1159 C CA . LEU A 1 140 ? 0.267 -16.604 -17.459 1.00 81.31 140 LEU A CA 1
ATOM 1160 C C . LEU A 1 140 ? 0.094 -15.089 -17.237 1.00 81.31 140 LEU A C 1
ATOM 1162 O O . LEU A 1 140 ? 1.010 -14.319 -17.526 1.00 81.31 140 LEU A O 1
ATOM 1166 N N . GLY A 1 14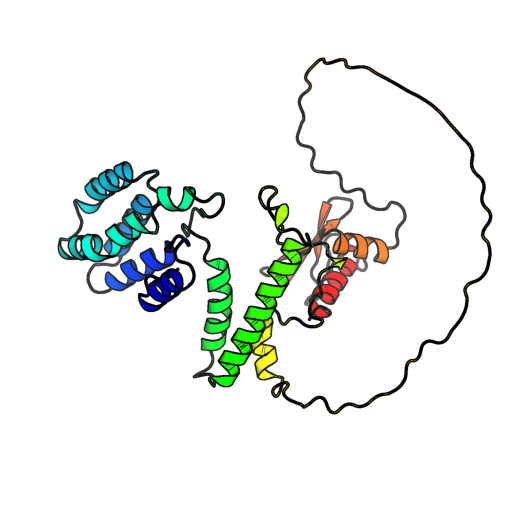1 ? -1.030 -14.656 -16.659 1.00 79.06 141 GLY A N 1
ATOM 1167 C CA . GLY A 1 141 ? -1.255 -13.267 -16.255 1.00 79.06 141 GLY A CA 1
ATOM 1168 C C . GLY A 1 141 ? -0.227 -12.793 -15.229 1.00 79.06 141 GLY A C 1
ATOM 1169 O O . GLY A 1 141 ? 0.416 -11.759 -15.426 1.00 79.06 141 GLY A O 1
ATOM 1170 N N . PHE A 1 142 ? 0.022 -13.592 -14.187 1.00 80.19 142 PHE A N 1
ATOM 1171 C CA . PHE A 1 142 ? 1.062 -13.298 -13.199 1.00 80.19 142 PHE A CA 1
ATOM 1172 C C . PHE A 1 142 ? 2.459 -13.232 -13.811 1.00 80.19 142 PHE A C 1
ATOM 1174 O O . PHE A 1 142 ? 3.231 -12.343 -13.452 1.00 80.19 142 PHE A O 1
ATOM 1181 N N . TYR A 1 143 ? 2.778 -14.119 -14.756 1.00 83.62 143 TYR A N 1
ATOM 1182 C CA . TYR A 1 143 ? 4.048 -14.080 -15.479 1.00 83.62 143 TYR A CA 1
ATOM 1183 C C . TYR A 1 143 ? 4.242 -12.752 -16.230 1.00 83.62 143 TYR A C 1
ATOM 1185 O O . TYR A 1 143 ? 5.310 -12.142 -16.143 1.00 83.62 143 TYR A O 1
ATOM 1193 N N . TYR A 1 144 ? 3.212 -12.256 -16.923 1.00 83.81 144 TYR A N 1
ATOM 1194 C CA . TYR A 1 144 ? 3.297 -10.972 -17.626 1.00 83.81 144 TYR A CA 1
ATOM 1195 C C . TYR A 1 144 ? 3.434 -9.782 -16.678 1.00 83.81 144 TYR A C 1
ATOM 1197 O O . TYR A 1 144 ? 4.289 -8.927 -16.914 1.00 83.81 144 TYR A O 1
ATOM 1205 N N . ILE A 1 145 ? 2.669 -9.756 -15.582 1.00 81.69 145 ILE A N 1
ATOM 1206 C CA . ILE A 1 145 ? 2.792 -8.699 -14.568 1.00 81.69 145 ILE A CA 1
ATOM 1207 C C . ILE A 1 145 ? 4.194 -8.715 -13.951 1.00 81.69 145 ILE A C 1
ATOM 1209 O O . ILE A 1 145 ? 4.836 -7.673 -13.849 1.00 81.69 145 ILE A O 1
ATOM 1213 N N . GLN A 1 146 ? 4.713 -9.891 -13.589 1.00 84.12 146 GLN A N 1
ATOM 1214 C CA . GLN A 1 146 ? 6.056 -10.016 -13.023 1.00 84.12 146 GLN A CA 1
ATOM 1215 C C . GLN A 1 146 ? 7.130 -9.485 -13.983 1.00 84.12 146 GLN A C 1
ATOM 1217 O O . GLN A 1 146 ? 8.053 -8.790 -13.557 1.00 84.12 146 GLN A O 1
ATOM 1222 N N . ASN A 1 147 ? 7.012 -9.784 -15.279 1.00 85.81 147 ASN A N 1
ATOM 1223 C CA . ASN A 1 147 ? 7.937 -9.270 -16.287 1.00 85.81 147 ASN A CA 1
ATOM 1224 C C . ASN A 1 147 ? 7.846 -7.750 -16.445 1.00 85.81 147 ASN A C 1
ATOM 1226 O O . ASN A 1 147 ? 8.885 -7.104 -16.580 1.00 85.81 147 ASN A O 1
ATOM 1230 N N . PHE A 1 148 ? 6.638 -7.182 -16.398 1.00 86.69 148 PHE A N 1
ATOM 1231 C CA . PHE A 1 148 ? 6.438 -5.735 -16.422 1.00 86.69 148 PHE A CA 1
ATOM 1232 C C . PHE A 1 148 ? 7.117 -5.049 -15.228 1.00 86.69 148 PHE A C 1
ATOM 1234 O O . PHE A 1 148 ? 7.883 -4.107 -15.413 1.00 86.69 148 PHE A O 1
ATOM 1241 N N . GLU A 1 149 ? 6.909 -5.556 -14.013 1.00 83.81 149 GLU A N 1
ATOM 1242 C CA . GLU A 1 149 ? 7.512 -4.978 -12.805 1.00 83.81 149 GLU A CA 1
ATOM 1243 C C . GLU A 1 149 ? 9.045 -5.095 -12.827 1.00 83.81 149 GLU A C 1
ATOM 1245 O O . GLU A 1 149 ? 9.760 -4.132 -12.546 1.00 83.81 149 GLU A O 1
ATOM 1250 N N . ASN A 1 150 ? 9.577 -6.251 -13.243 1.00 86.31 150 ASN A N 1
ATOM 1251 C CA . ASN A 1 150 ? 11.021 -6.431 -13.420 1.00 86.31 150 ASN A CA 1
ATOM 1252 C C . ASN A 1 150 ? 11.594 -5.463 -14.463 1.00 86.31 150 ASN A C 1
ATOM 1254 O O . ASN A 1 150 ? 12.689 -4.927 -14.275 1.00 86.31 150 ASN A O 1
ATOM 1258 N N . TYR A 1 151 ? 10.859 -5.218 -15.547 1.00 88.69 151 TYR A N 1
ATOM 1259 C CA . TYR A 1 151 ? 11.237 -4.247 -16.565 1.00 88.69 151 TYR A CA 1
ATOM 1260 C C . TYR A 1 151 ? 11.277 -2.819 -16.008 1.00 88.69 151 TYR A C 1
ATOM 1262 O O . TYR A 1 151 ? 12.277 -2.129 -16.209 1.00 88.69 151 TYR A O 1
ATOM 1270 N N . GLU A 1 152 ? 10.264 -2.391 -15.249 1.00 87.81 152 GLU A N 1
ATOM 1271 C CA . GLU A 1 152 ? 10.254 -1.065 -14.614 1.00 87.81 152 GLU A CA 1
ATOM 1272 C C . GLU A 1 152 ? 11.391 -0.899 -13.597 1.00 87.81 152 GLU A C 1
ATOM 1274 O O . GLU A 1 152 ? 12.028 0.158 -13.553 1.00 87.81 152 GLU A O 1
ATOM 1279 N N . ILE A 1 153 ? 11.719 -1.951 -12.837 1.00 88.44 153 ILE A N 1
ATOM 1280 C CA . ILE A 1 153 ? 12.878 -1.957 -11.933 1.00 88.44 153 ILE A CA 1
ATOM 1281 C C . ILE A 1 153 ? 14.178 -1.767 -12.721 1.00 88.44 153 ILE A C 1
ATOM 1283 O O . ILE A 1 153 ? 15.014 -0.950 -12.331 1.00 88.44 153 ILE A O 1
ATOM 1287 N N . LEU A 1 154 ? 14.366 -2.499 -13.824 1.00 89.75 154 LEU A N 1
ATOM 1288 C CA . LEU A 1 154 ? 15.555 -2.365 -14.669 1.00 89.75 154 LEU A CA 1
ATOM 1289 C C . LEU A 1 154 ? 15.660 -0.961 -15.265 1.00 89.75 154 LEU A C 1
ATOM 1291 O O . LEU A 1 154 ? 16.719 -0.343 -15.164 1.00 89.75 154 LEU A O 1
ATOM 1295 N N . ARG A 1 155 ? 14.560 -0.424 -15.807 1.00 92.12 155 ARG A N 1
ATOM 1296 C CA . ARG A 1 155 ? 14.531 0.951 -16.320 1.00 92.12 155 ARG A CA 1
ATOM 1297 C C . ARG A 1 155 ? 14.921 1.949 -15.240 1.00 92.12 155 ARG A C 1
ATOM 1299 O O . ARG A 1 155 ? 15.828 2.747 -15.464 1.00 92.12 155 ARG A O 1
ATOM 1306 N N . GLY A 1 156 ? 14.325 1.852 -14.052 1.00 90.94 156 GLY A N 1
ATOM 1307 C CA . GLY A 1 156 ? 14.612 2.801 -12.983 1.00 90.94 156 GLY A CA 1
ATOM 1308 C C . GLY A 1 156 ? 16.031 2.699 -12.427 1.00 90.94 156 GLY A C 1
ATOM 1309 O O . GLY A 1 156 ? 16.636 3.718 -12.082 1.00 90.94 156 GLY A O 1
ATOM 1310 N N . ARG A 1 157 ? 16.616 1.494 -12.415 1.00 92.12 157 ARG A N 1
ATOM 1311 C CA . ARG A 1 157 ? 18.041 1.290 -12.104 1.00 92.12 157 ARG A CA 1
ATOM 1312 C C . ARG A 1 157 ? 18.971 1.836 -13.182 1.00 92.12 157 ARG A C 1
ATOM 1314 O O . ARG A 1 157 ? 20.106 2.167 -12.861 1.00 92.12 157 ARG A O 1
ATOM 1321 N N . SER A 1 158 ? 18.499 1.970 -14.414 1.00 91.62 158 SER A N 1
ATOM 1322 C CA . SER A 1 158 ? 19.244 2.571 -15.522 1.00 91.62 158 SER A CA 1
ATOM 1323 C C . SER A 1 158 ? 18.953 4.051 -15.748 1.00 91.62 158 SER A C 1
ATOM 1325 O O . SER A 1 158 ? 19.457 4.634 -16.703 1.00 91.62 158 SER A O 1
ATOM 1327 N N . GLY A 1 159 ? 18.176 4.681 -14.862 1.00 87.38 159 GLY A N 1
ATOM 1328 C CA . GLY A 1 159 ? 17.802 6.090 -15.001 1.00 87.38 159 GLY A CA 1
ATOM 1329 C C . GLY A 1 159 ? 16.875 6.353 -16.190 1.00 87.38 159 GLY A C 1
ATOM 1330 O O . GLY A 1 159 ? 16.909 7.432 -16.771 1.00 87.38 159 GLY A O 1
ATOM 1331 N N . LEU A 1 160 ? 16.089 5.348 -16.577 1.00 85.44 160 LEU A N 1
ATOM 1332 C CA . LEU A 1 160 ? 15.080 5.412 -17.624 1.00 85.44 160 LEU A CA 1
ATOM 1333 C C . LEU A 1 160 ? 13.677 5.312 -17.011 1.00 85.44 160 LEU A C 1
ATOM 1335 O O . LEU A 1 160 ? 13.479 4.720 -15.951 1.00 85.44 160 LEU A O 1
ATOM 1339 N N . GLY A 1 161 ? 12.674 5.795 -17.743 1.00 83.62 161 GLY A N 1
ATOM 1340 C CA . GLY A 1 161 ? 11.274 5.679 -17.340 1.00 83.62 161 GLY A CA 1
ATOM 1341 C C . GLY A 1 161 ? 10.857 6.699 -16.280 1.00 83.62 161 GLY A C 1
ATOM 1342 O O . GLY A 1 161 ? 11.447 7.766 -16.157 1.00 83.62 161 GLY A O 1
ATOM 1343 N N . ASN A 1 162 ? 9.790 6.387 -15.541 1.00 78.69 162 ASN A N 1
ATOM 1344 C CA . ASN A 1 162 ? 9.202 7.312 -14.562 1.00 78.69 162 ASN A CA 1
ATOM 1345 C C . ASN A 1 162 ? 9.814 7.177 -13.160 1.00 78.69 162 ASN A C 1
ATOM 1347 O O . ASN A 1 162 ? 9.742 8.103 -12.353 1.00 78.69 162 ASN A O 1
ATOM 1351 N N . TYR A 1 163 ? 10.420 6.030 -12.862 1.00 81.88 163 TYR A N 1
ATOM 1352 C CA . TYR A 1 163 ? 11.013 5.729 -11.565 1.00 81.88 163 TYR A CA 1
ATOM 1353 C C . TYR A 1 163 ? 12.524 5.864 -11.654 1.00 81.88 163 TYR A C 1
ATOM 1355 O O . TYR A 1 163 ? 13.124 5.402 -12.610 1.00 81.88 163 TYR A O 1
ATOM 1363 N N . HIS A 1 164 ? 13.145 6.480 -10.653 1.00 83.94 164 HIS A N 1
ATOM 1364 C CA . HIS A 1 164 ? 14.591 6.678 -10.619 1.00 83.94 164 HIS A CA 1
ATOM 1365 C C . HIS A 1 164 ? 15.129 6.329 -9.238 1.00 83.94 164 HIS A C 1
ATOM 1367 O O . HIS A 1 164 ? 14.459 6.537 -8.221 1.00 83.94 164 HIS A O 1
ATOM 1373 N N . LEU A 1 165 ? 16.359 5.818 -9.196 1.00 81.69 165 LEU A N 1
ATOM 1374 C CA . LEU A 1 165 ? 17.057 5.599 -7.935 1.00 81.69 165 LEU A CA 1
ATOM 1375 C C . LEU A 1 165 ? 17.263 6.929 -7.204 1.00 81.69 165 LEU A C 1
ATOM 1377 O O . LEU A 1 165 ? 17.731 7.913 -7.781 1.00 81.69 165 LEU A O 1
ATOM 1381 N N . LYS A 1 166 ? 16.967 6.943 -5.903 1.00 83.44 166 LYS A N 1
ATOM 1382 C CA . LYS A 1 166 ? 17.393 8.044 -5.036 1.00 83.44 166 LYS A CA 1
ATOM 1383 C C . LYS A 1 166 ? 18.922 8.065 -4.937 1.00 83.44 166 LYS A C 1
ATOM 1385 O O . LYS A 1 166 ? 19.577 7.036 -5.123 1.00 83.44 166 LYS A O 1
ATOM 1390 N N . LYS A 1 167 ? 19.495 9.228 -4.615 1.00 85.56 167 LYS A N 1
ATOM 1391 C CA . LYS A 1 167 ? 20.955 9.445 -4.599 1.00 85.56 167 LYS A CA 1
ATOM 1392 C C . LYS A 1 167 ? 21.686 8.450 -3.693 1.00 85.56 167 LYS A C 1
ATOM 1394 O O . LYS A 1 167 ? 22.745 7.948 -4.064 1.00 85.56 167 LYS A O 1
ATOM 1399 N N . GLU A 1 168 ? 21.098 8.125 -2.547 1.00 89.06 168 GLU A N 1
ATOM 1400 C CA . GLU A 1 168 ? 21.610 7.162 -1.568 1.00 89.06 168 GLU A CA 1
ATOM 1401 C C . GLU A 1 168 ? 21.684 5.712 -2.092 1.00 89.06 168 GLU A C 1
ATOM 1403 O O . GLU A 1 168 ? 22.403 4.886 -1.531 1.00 89.06 168 GLU A O 1
ATOM 1408 N N . PHE A 1 169 ? 21.001 5.402 -3.198 1.00 87.44 169 PHE A N 1
ATOM 1409 C CA . PHE A 1 169 ? 21.018 4.091 -3.853 1.00 87.44 169 PHE A CA 1
ATOM 1410 C C . PHE A 1 169 ? 21.778 4.087 -5.184 1.00 87.44 169 PHE A C 1
ATOM 1412 O O . PHE A 1 169 ? 21.671 3.120 -5.935 1.00 87.44 169 PHE A O 1
ATOM 1419 N N . SER A 1 170 ? 22.583 5.115 -5.474 1.00 88.44 170 SER A N 1
ATOM 1420 C CA . SER A 1 170 ? 23.361 5.236 -6.721 1.00 88.44 170 SER A CA 1
ATOM 1421 C C . SER A 1 170 ? 24.227 4.011 -7.038 1.00 88.44 170 SER A C 1
ATOM 1423 O O . SER A 1 170 ? 24.384 3.656 -8.199 1.00 88.44 170 SER A O 1
ATOM 1425 N N . ARG A 1 171 ? 24.704 3.285 -6.018 1.00 91.00 171 ARG A N 1
ATOM 1426 C CA . ARG A 1 171 ? 25.436 2.012 -6.175 1.00 91.00 171 ARG A CA 1
ATOM 1427 C C . ARG A 1 171 ? 24.659 0.904 -6.896 1.00 91.00 171 ARG A C 1
ATOM 1429 O O . ARG A 1 171 ? 25.264 -0.053 -7.360 1.00 91.00 171 ARG A O 1
ATOM 1436 N N . ALA A 1 172 ? 23.328 0.982 -6.923 1.00 90.00 172 ALA A N 1
ATOM 1437 C CA . ALA A 1 172 ? 22.476 0.016 -7.609 1.00 90.00 172 ALA A CA 1
ATOM 1438 C C . ALA A 1 172 ? 22.258 0.371 -9.089 1.00 90.00 172 ALA A C 1
ATOM 1440 O O . ALA A 1 172 ? 21.577 -0.394 -9.780 1.00 90.00 172 ALA A O 1
ATOM 1441 N N . PHE A 1 173 ? 22.804 1.501 -9.554 1.00 93.25 173 PHE A N 1
ATOM 1442 C CA . PHE A 1 173 ? 22.700 1.943 -10.937 1.00 93.25 173 PHE A CA 1
ATOM 1443 C C . PHE A 1 173 ? 23.341 0.934 -11.892 1.00 93.25 173 PHE A C 1
ATOM 1445 O O . PHE A 1 173 ? 24.386 0.359 -11.589 1.00 93.25 173 PHE A O 1
ATOM 1452 N N . ILE A 1 174 ? 22.710 0.729 -13.046 1.00 91.62 174 ILE A N 1
ATOM 1453 C CA . ILE A 1 174 ? 23.247 -0.085 -14.139 1.00 91.62 174 ILE A CA 1
ATOM 1454 C C . ILE A 1 174 ? 23.201 0.765 -15.401 1.00 91.62 174 ILE A C 1
ATOM 1456 O O . ILE A 1 174 ? 22.146 1.312 -15.719 1.00 91.62 174 ILE A O 1
ATOM 1460 N N . SER A 1 175 ? 24.306 0.861 -16.140 1.00 90.94 175 SER A N 1
ATOM 1461 C CA . SER A 1 175 ? 24.299 1.585 -17.412 1.00 90.94 175 SER A CA 1
ATOM 1462 C C . SER A 1 175 ? 23.226 1.008 -18.348 1.00 90.94 175 SER A C 1
ATOM 1464 O O . SER A 1 175 ? 23.155 -0.215 -18.482 1.00 90.94 175 SER A O 1
ATOM 1466 N N . PRO A 1 176 ? 22.416 1.838 -19.035 1.00 87.56 176 PRO A N 1
ATOM 1467 C CA . PRO A 1 176 ? 21.466 1.359 -20.039 1.00 87.56 176 PRO A CA 1
ATOM 1468 C C . PRO A 1 176 ? 22.093 0.449 -21.105 1.00 87.56 176 PRO A C 1
ATOM 1470 O O . PRO A 1 176 ? 21.419 -0.437 -21.617 1.00 87.56 176 PRO A O 1
ATOM 1473 N N . SER A 1 177 ? 23.378 0.653 -21.423 1.00 89.00 177 SER A N 1
ATOM 1474 C CA . SER A 1 177 ? 24.139 -0.180 -22.367 1.00 89.00 177 SER A CA 1
ATOM 1475 C C . SER A 1 177 ? 24.338 -1.620 -21.896 1.00 89.00 177 SER A C 1
ATOM 1477 O O . SER A 1 177 ? 24.533 -2.508 -22.721 1.00 89.00 177 SER A O 1
ATOM 1479 N N . ASP A 1 178 ? 24.294 -1.844 -20.584 1.00 89.06 178 ASP A N 1
ATOM 1480 C CA . ASP A 1 178 ? 24.637 -3.118 -19.952 1.00 89.06 178 ASP A CA 1
ATOM 1481 C C . ASP A 1 178 ? 23.377 -3.923 -19.594 1.00 89.06 178 ASP A C 1
ATOM 1483 O O . ASP A 1 178 ? 23.461 -5.019 -19.036 1.00 89.06 178 ASP A O 1
ATOM 1487 N N . VAL A 1 179 ? 22.194 -3.383 -19.906 1.00 86.62 179 VAL A N 1
ATOM 1488 C CA . VAL A 1 179 ? 20.903 -4.011 -19.632 1.00 86.62 179 VAL A CA 1
ATOM 1489 C C . VAL A 1 179 ? 20.288 -4.530 -20.922 1.00 86.62 179 VAL A C 1
ATOM 1491 O O . VAL A 1 179 ? 20.038 -3.792 -21.872 1.00 86.62 179 VAL A O 1
ATOM 1494 N N . ILE A 1 180 ? 19.963 -5.821 -20.925 1.00 87.00 180 ILE A N 1
ATOM 1495 C CA . ILE A 1 180 ? 19.165 -6.426 -21.987 1.00 87.00 180 ILE A CA 1
ATOM 1496 C C . ILE A 1 180 ? 17.694 -6.232 -21.632 1.00 87.00 180 ILE A C 1
ATOM 1498 O O . ILE A 1 180 ? 17.143 -6.936 -20.785 1.00 87.00 180 ILE A O 1
ATOM 1502 N N . PHE A 1 181 ? 17.054 -5.268 -22.286 1.00 82.25 181 PHE A N 1
ATOM 1503 C CA . PHE A 1 181 ? 15.624 -5.044 -22.128 1.00 82.25 181 PHE A CA 1
ATOM 1504 C C . PHE A 1 181 ? 14.817 -6.065 -22.946 1.00 82.25 181 PHE A C 1
ATOM 1506 O O . PHE A 1 181 ? 15.137 -6.309 -24.115 1.00 82.25 181 PHE A O 1
ATOM 1513 N N . PRO A 1 182 ? 13.751 -6.657 -22.377 1.00 79.31 182 PRO A N 1
ATOM 1514 C CA . PRO A 1 182 ? 12.817 -7.474 -23.136 1.00 79.31 182 PRO A CA 1
ATOM 1515 C C . PRO A 1 182 ? 12.224 -6.677 -24.302 1.00 79.31 182 PRO A C 1
ATOM 1517 O O . PRO A 1 182 ? 11.798 -5.536 -24.137 1.00 79.31 182 PRO A O 1
ATOM 1520 N N . LYS A 1 183 ? 12.176 -7.293 -25.488 1.00 74.00 183 LYS A N 1
ATOM 1521 C CA . LYS A 1 183 ? 11.647 -6.659 -26.711 1.00 74.00 183 LYS A CA 1
ATOM 1522 C C . LYS A 1 183 ? 10.143 -6.389 -26.646 1.00 74.00 183 LYS A C 1
ATOM 1524 O O . LYS A 1 183 ? 9.650 -5.533 -27.368 1.00 74.00 183 LYS A O 1
ATOM 1529 N N . ARG A 1 184 ? 9.424 -7.152 -25.821 1.00 77.69 184 ARG A N 1
ATOM 1530 C CA . ARG A 1 184 ? 7.980 -7.042 -25.630 1.00 77.69 184 ARG A CA 1
ATOM 1531 C C . ARG A 1 184 ? 7.675 -7.102 -24.145 1.00 77.69 184 ARG A C 1
ATOM 1533 O O . ARG A 1 184 ? 8.148 -8.003 -23.454 1.00 77.69 184 ARG A O 1
ATOM 1540 N N . ILE A 1 185 ? 6.876 -6.153 -23.688 1.00 84.44 185 ILE A N 1
ATOM 1541 C CA . ILE A 1 185 ? 6.361 -6.066 -22.329 1.00 84.44 185 ILE A CA 1
ATOM 1542 C C . ILE A 1 185 ? 4.872 -5.771 -22.454 1.00 84.44 185 ILE A C 1
ATOM 1544 O O . ILE A 1 185 ? 4.486 -4.908 -23.234 1.00 84.44 185 ILE A O 1
ATOM 1548 N N . VAL A 1 186 ? 4.049 -6.511 -21.717 1.00 82.12 186 VAL A N 1
ATOM 1549 C CA . VAL A 1 186 ? 2.603 -6.286 -21.663 1.00 82.12 186 VAL A CA 1
ATOM 1550 C C . VAL A 1 186 ? 2.331 -5.437 -20.432 1.00 82.12 186 VAL A C 1
ATOM 1552 O O . VAL A 1 186 ? 2.730 -5.820 -19.330 1.00 82.12 186 VAL A O 1
ATOM 1555 N N . SER A 1 187 ? 1.702 -4.274 -20.603 1.00 79.62 187 SER A N 1
ATOM 1556 C CA . SER A 1 187 ? 1.351 -3.437 -19.454 1.00 79.62 187 SER A CA 1
ATOM 1557 C C . SER A 1 187 ? 0.234 -4.092 -18.630 1.00 79.62 187 SER A C 1
ATOM 1559 O O . SER A 1 187 ? -0.577 -4.831 -19.195 1.00 79.62 187 SER A O 1
ATOM 1561 N N . PRO A 1 188 ? 0.125 -3.817 -17.315 1.00 75.56 188 PRO A N 1
ATOM 1562 C CA . PRO A 1 188 ? -0.921 -4.405 -16.474 1.00 75.56 188 PRO A CA 1
ATOM 1563 C C . PRO A 1 188 ? -2.338 -4.201 -17.030 1.00 75.56 188 PRO A C 1
ATOM 1565 O O . PRO A 1 188 ? -3.193 -5.070 -16.888 1.00 75.56 188 PRO A O 1
ATOM 1568 N N . ASP A 1 189 ? -2.582 -3.080 -17.713 1.00 69.94 189 ASP A N 1
ATOM 1569 C CA . ASP A 1 189 ? -3.885 -2.755 -18.298 1.00 69.94 189 ASP A CA 1
ATOM 1570 C C . ASP A 1 189 ? -4.230 -3.591 -19.538 1.00 69.94 189 ASP A C 1
ATOM 1572 O O . ASP A 1 189 ? -5.403 -3.710 -19.891 1.00 69.94 189 ASP A O 1
ATOM 1576 N N . GLU A 1 190 ? -3.229 -4.194 -20.174 1.00 75.00 190 GLU A N 1
ATOM 1577 C CA . GLU A 1 190 ? -3.354 -4.941 -21.428 1.00 75.00 190 GLU A CA 1
ATOM 1578 C C . GLU A 1 190 ? -3.287 -6.450 -21.235 1.00 75.00 190 GLU A C 1
ATOM 1580 O O . GLU A 1 190 ? -3.690 -7.184 -22.135 1.00 75.00 190 GLU A O 1
ATOM 1585 N N . VAL A 1 191 ? -2.833 -6.929 -20.069 1.00 77.75 191 VAL A N 1
ATOM 1586 C CA . VAL A 1 191 ? -2.696 -8.368 -19.778 1.00 77.75 191 VAL A CA 1
ATOM 1587 C C . VAL A 1 191 ? -3.990 -9.119 -20.090 1.00 77.75 191 VAL A C 1
ATOM 1589 O O . VAL A 1 191 ? -3.956 -10.180 -20.701 1.00 77.75 191 VAL A O 1
ATOM 1592 N N . ILE A 1 192 ? -5.150 -8.554 -19.757 1.00 70.75 192 ILE A N 1
ATOM 1593 C CA . ILE A 1 192 ? -6.438 -9.231 -19.964 1.00 70.75 192 ILE A CA 1
ATOM 1594 C C . ILE A 1 192 ? -6.831 -9.299 -21.435 1.00 70.75 192 ILE A C 1
ATOM 1596 O O . ILE A 1 192 ? -7.319 -10.329 -21.897 1.00 70.75 192 ILE A O 1
ATOM 1600 N N . GLU A 1 193 ? -6.636 -8.212 -22.176 1.00 73.19 193 GLU A N 1
ATOM 1601 C CA . GLU A 1 193 ? -6.901 -8.198 -23.614 1.00 73.19 193 GLU A CA 1
ATOM 1602 C C . GLU A 1 193 ? -5.954 -9.159 -24.340 1.00 73.19 193 GLU A C 1
ATOM 1604 O O . GLU A 1 193 ? -6.377 -9.924 -25.205 1.00 73.19 193 GLU A O 1
ATOM 1609 N N . TY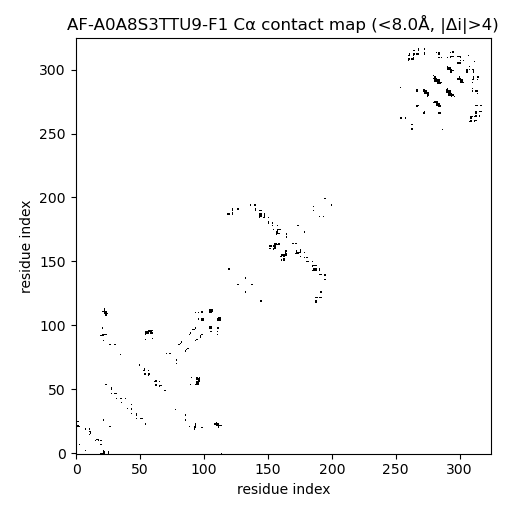R A 1 194 ? -4.699 -9.199 -23.899 1.00 74.88 194 TYR A N 1
ATOM 1610 C CA . TYR A 1 194 ? -3.684 -10.118 -24.383 1.00 74.88 194 TYR A CA 1
ATOM 1611 C C . TYR A 1 194 ? -4.075 -11.587 -24.164 1.00 74.88 194 TYR A C 1
ATOM 1613 O O . TYR A 1 194 ? -4.080 -12.374 -25.107 1.00 74.88 194 TYR A O 1
ATOM 1621 N N . LEU A 1 195 ? -4.465 -11.951 -22.937 1.00 75.12 195 LEU A N 1
ATOM 1622 C CA . LEU A 1 195 ? -4.886 -13.314 -22.591 1.00 75.12 195 LEU A CA 1
ATOM 1623 C C . LEU A 1 195 ? -6.165 -13.747 -23.326 1.00 75.12 195 LEU A C 1
ATOM 1625 O O . LEU A 1 195 ? -6.355 -14.935 -23.576 1.00 75.12 195 LEU A O 1
ATOM 1629 N N . LYS A 1 196 ? -7.051 -12.801 -23.664 1.00 70.81 196 LYS A N 1
ATOM 1630 C CA . LYS A 1 196 ? -8.303 -13.078 -24.389 1.00 70.81 196 LYS A CA 1
ATOM 1631 C C . LYS A 1 196 ? -8.098 -13.264 -25.889 1.00 70.81 196 LYS A C 1
ATOM 1633 O O . LYS A 1 196 ? -8.832 -14.038 -26.502 1.00 70.81 196 LYS A O 1
ATOM 1638 N N . ASN A 1 197 ? -7.143 -12.542 -26.471 1.00 71.44 197 ASN A N 1
ATOM 1639 C CA . ASN A 1 197 ? -6.975 -12.463 -27.919 1.00 71.44 197 ASN A CA 1
ATOM 1640 C C . ASN A 1 197 ? -5.900 -13.411 -28.469 1.00 71.44 197 ASN A C 1
ATOM 1642 O O . ASN A 1 197 ? -5.936 -13.700 -29.665 1.00 71.44 197 ASN A O 1
ATOM 1646 N N . ASP A 1 198 ? -4.987 -13.923 -27.635 1.00 60.16 198 ASP A N 1
ATOM 1647 C CA . ASP A 1 198 ? -3.883 -14.781 -28.080 1.00 60.16 198 ASP A CA 1
ATOM 1648 C C . ASP A 1 198 ? -3.986 -16.211 -27.518 1.00 60.16 198 ASP A C 1
ATOM 1650 O O . ASP A 1 198 ? -4.087 -16.438 -26.311 1.00 60.16 198 ASP A O 1
ATOM 1654 N N . LYS A 1 199 ? -3.935 -17.208 -28.413 1.00 49.66 199 LYS A N 1
ATOM 1655 C CA . LYS A 1 199 ? -3.705 -18.614 -28.039 1.00 49.66 199 LYS A CA 1
ATOM 1656 C C . LYS A 1 199 ? -2.258 -18.726 -27.534 1.00 49.66 199 LYS A C 1
ATOM 1658 O O . LYS A 1 199 ? -1.371 -18.144 -28.152 1.00 49.66 199 LYS A O 1
ATOM 1663 N N . PRO A 1 200 ? -1.991 -19.458 -26.442 1.00 45.31 200 PRO A N 1
ATOM 1664 C CA . PRO A 1 200 ? -0.730 -19.378 -25.711 1.00 45.31 200 PRO A CA 1
ATOM 1665 C C . PRO A 1 200 ? 0.506 -19.572 -26.601 1.00 45.31 200 PRO A C 1
ATOM 1667 O O . PRO A 1 200 ? 0.570 -20.494 -27.415 1.00 45.31 200 PRO A O 1
ATOM 1670 N N . LEU A 1 201 ? 1.504 -18.715 -26.366 1.00 43.50 201 LEU A N 1
ATOM 1671 C CA . LEU A 1 201 ? 2.824 -18.593 -27.007 1.00 43.50 201 LEU A CA 1
ATOM 1672 C C . LEU A 1 201 ? 3.754 -19.822 -26.871 1.00 43.50 201 LEU A C 1
ATOM 1674 O O . LEU A 1 201 ? 4.974 -19.696 -26.938 1.00 43.50 201 LEU A O 1
ATOM 1678 N N . PHE A 1 202 ? 3.215 -21.030 -26.732 1.00 39.84 202 PHE A N 1
ATOM 1679 C CA . PHE A 1 202 ? 3.982 -22.269 -26.865 1.00 39.84 202 PHE A CA 1
ATOM 1680 C C . PHE A 1 202 ? 3.893 -22.809 -28.297 1.00 39.84 202 PHE A C 1
ATOM 1682 O O . PHE A 1 202 ? 3.582 -23.977 -28.515 1.00 39.84 202 PHE A O 1
ATOM 1689 N N . GLN A 1 203 ? 4.173 -21.972 -29.298 1.00 32.91 203 GLN A N 1
ATOM 1690 C CA . GLN A 1 203 ? 4.631 -22.501 -30.580 1.00 32.91 203 GLN A CA 1
ATOM 1691 C C . GLN A 1 203 ? 6.149 -22.616 -30.504 1.00 32.91 203 GLN A C 1
ATOM 1693 O O . GLN A 1 203 ? 6.879 -21.631 -30.476 1.00 32.91 203 GLN A O 1
ATOM 1698 N N . SER A 1 204 ? 6.586 -23.866 -30.375 1.00 34.28 204 SER A N 1
ATOM 1699 C CA . SER A 1 204 ? 7.963 -24.327 -30.481 1.00 34.28 204 SER A CA 1
ATOM 1700 C C . SER A 1 204 ? 8.745 -23.536 -31.529 1.00 34.28 204 SER A C 1
ATOM 1702 O O . SER A 1 204 ? 8.378 -23.555 -32.704 1.00 34.28 204 SER A O 1
ATOM 1704 N N . ASN A 1 205 ? 9.855 -22.915 -31.124 1.00 29.78 205 ASN A N 1
ATOM 1705 C CA . ASN A 1 205 ? 10.883 -22.469 -32.057 1.00 29.78 205 ASN A CA 1
ATOM 1706 C C . ASN A 1 205 ? 11.457 -23.699 -32.775 1.00 29.78 205 ASN A C 1
ATOM 1708 O O . ASN A 1 205 ? 12.427 -24.309 -32.325 1.00 29.78 205 ASN A O 1
ATOM 1712 N N . SER A 1 206 ? 10.855 -24.069 -33.902 1.00 28.22 206 SER A N 1
ATOM 1713 C CA . SER A 1 206 ? 11.579 -24.726 -34.977 1.00 28.22 206 SER A CA 1
ATOM 1714 C C . SER A 1 206 ? 12.555 -23.702 -35.545 1.00 28.22 206 SER A C 1
ATOM 1716 O O . SER A 1 206 ? 12.146 -22.663 -36.061 1.00 28.22 206 SER A O 1
ATOM 1718 N N . PHE A 1 207 ? 13.847 -23.997 -35.419 1.00 35.19 207 PHE A N 1
ATOM 1719 C CA . PHE A 1 207 ? 14.907 -23.361 -36.188 1.00 35.19 207 PHE A CA 1
ATOM 1720 C C . PHE A 1 207 ? 14.506 -23.267 -37.664 1.00 35.19 207 PHE A C 1
ATOM 1722 O O . PHE A 1 207 ? 14.350 -24.300 -38.312 1.00 35.19 207 PHE A O 1
ATOM 1729 N N . GLN A 1 208 ? 14.418 -22.051 -38.197 1.00 27.05 208 GLN A N 1
ATOM 1730 C CA . GLN A 1 208 ? 14.670 -21.797 -39.610 1.00 27.05 208 GLN A CA 1
ATOM 1731 C C . GLN A 1 208 ? 15.520 -20.534 -39.733 1.00 27.05 208 GLN A C 1
ATOM 1733 O O . GLN A 1 208 ? 15.122 -19.436 -39.347 1.00 27.05 208 GLN A O 1
ATOM 1738 N N . SER A 1 209 ? 16.740 -20.759 -40.211 1.00 33.19 209 SER A N 1
ATOM 1739 C CA . SER A 1 209 ? 17.591 -19.779 -40.864 1.00 33.19 209 SER A CA 1
ATOM 1740 C C . SER A 1 209 ? 16.858 -19.200 -42.073 1.00 33.19 209 SER A C 1
ATOM 1742 O O . SER A 1 209 ? 16.193 -19.947 -42.783 1.00 33.19 209 SER A O 1
ATOM 1744 N N . ASP A 1 210 ? 16.975 -17.894 -42.312 1.00 25.42 210 ASP A N 1
ATOM 1745 C CA . ASP A 1 210 ? 17.668 -17.383 -43.500 1.00 25.42 210 ASP A CA 1
ATOM 1746 C C . ASP A 1 210 ? 17.400 -15.892 -43.770 1.00 25.42 210 ASP A C 1
ATOM 1748 O O . ASP A 1 210 ? 16.276 -15.398 -43.751 1.00 25.42 210 ASP A O 1
ATOM 1752 N N . THR A 1 211 ? 18.503 -15.236 -44.136 1.00 27.53 211 THR A N 1
ATOM 1753 C CA . THR A 1 211 ? 18.647 -14.063 -45.016 1.00 27.53 211 THR A CA 1
ATOM 1754 C C . THR A 1 211 ? 18.313 -12.659 -44.498 1.00 27.53 211 THR A C 1
ATOM 1756 O O . THR A 1 211 ? 17.186 -12.175 -44.506 1.00 27.53 211 THR A O 1
ATOM 1759 N N . ASP A 1 212 ? 19.413 -11.990 -44.154 1.00 28.09 212 ASP A N 1
ATOM 1760 C CA . ASP A 1 212 ? 19.702 -10.558 -44.270 1.00 28.09 212 ASP A CA 1
ATOM 1761 C C . ASP A 1 212 ? 19.115 -9.896 -45.536 1.00 28.09 212 ASP A C 1
ATOM 1763 O O . ASP A 1 212 ? 19.215 -10.458 -46.632 1.00 28.09 212 ASP A O 1
ATOM 1767 N N . PRO A 1 213 ? 18.649 -8.640 -45.428 1.00 25.97 213 PRO A N 1
ATOM 1768 C CA . PRO A 1 213 ? 18.828 -7.688 -46.511 1.00 25.97 213 PRO A CA 1
ATOM 1769 C C . PRO A 1 213 ? 19.410 -6.370 -45.980 1.00 25.97 213 PRO A C 1
ATOM 1771 O O . PRO A 1 213 ? 18.710 -5.369 -45.825 1.00 25.97 213 PRO A O 1
ATOM 1774 N N . LEU A 1 214 ? 20.724 -6.350 -45.760 1.00 27.84 214 LEU A N 1
ATOM 1775 C CA . LEU A 1 214 ? 21.523 -5.137 -45.913 1.00 27.84 214 LEU A CA 1
ATOM 1776 C C . LEU A 1 214 ? 22.048 -5.067 -47.350 1.00 27.84 214 LEU A C 1
ATOM 1778 O O . LEU A 1 214 ? 22.874 -5.867 -47.780 1.00 27.84 214 LEU A O 1
ATOM 1782 N N . GLY A 1 215 ? 21.604 -4.050 -48.079 1.00 24.31 215 GLY A N 1
ATOM 1783 C CA . GLY A 1 215 ? 22.315 -3.512 -49.231 1.00 24.31 215 GLY A CA 1
ATOM 1784 C C . GLY A 1 215 ? 21.898 -2.056 -49.424 1.00 24.31 215 GLY A C 1
ATOM 1785 O O . GLY A 1 215 ? 20.716 -1.753 -49.355 1.00 24.31 215 GLY A O 1
ATOM 1786 N N . ASN A 1 216 ? 22.763 -1.083 -49.672 1.00 24.50 216 ASN A N 1
ATOM 1787 C CA . ASN A 1 216 ? 24.219 -0.976 -49.697 1.00 24.50 216 ASN A CA 1
ATOM 1788 C C . ASN A 1 216 ? 24.507 0.543 -49.865 1.00 24.50 216 ASN A C 1
ATOM 1790 O O . ASN A 1 216 ? 23.606 1.276 -50.276 1.00 24.50 216 ASN A O 1
ATOM 1794 N N . LEU A 1 217 ? 25.768 0.955 -49.679 1.00 24.39 217 LEU A N 1
ATOM 1795 C CA . LEU A 1 217 ? 26.396 2.227 -50.104 1.00 24.39 217 LEU A CA 1
ATOM 1796 C C . LEU A 1 217 ? 26.171 3.446 -49.173 1.00 24.39 217 LEU A C 1
ATOM 1798 O O . LEU A 1 217 ? 25.047 3.824 -48.883 1.00 24.39 217 LEU A O 1
ATOM 1802 N N . ASN A 1 218 ? 27.188 4.186 -48.720 1.00 24.53 218 ASN A N 1
ATOM 1803 C CA . ASN A 1 218 ? 28.619 4.141 -49.013 1.00 24.53 218 ASN A CA 1
ATOM 1804 C C . ASN A 1 218 ? 29.384 4.903 -47.914 1.00 24.53 218 ASN A C 1
ATOM 1806 O O . ASN A 1 218 ? 28.980 5.993 -47.511 1.00 24.53 218 ASN A O 1
ATOM 1810 N N . SER A 1 219 ? 30.502 4.343 -47.460 1.00 25.02 219 SER A N 1
ATOM 1811 C CA . SER A 1 219 ? 31.498 4.994 -46.605 1.00 25.02 219 SER A CA 1
ATOM 1812 C C . SER A 1 219 ? 32.805 5.053 -47.381 1.00 25.02 219 SER A C 1
ATOM 1814 O O . SER A 1 219 ? 33.255 4.011 -47.841 1.00 25.02 219 SER A O 1
ATOM 1816 N N . GLN A 1 220 ? 33.362 6.256 -47.512 1.00 26.50 220 GLN A N 1
ATOM 1817 C CA . GLN A 1 220 ? 34.740 6.660 -47.852 1.00 26.50 220 GLN A CA 1
ATOM 1818 C C . GLN A 1 220 ? 34.567 8.087 -48.387 1.00 26.50 220 GLN A C 1
ATOM 1820 O O . GLN A 1 220 ? 33.800 8.305 -49.313 1.00 26.50 220 GLN A O 1
ATOM 1825 N N . GLU A 1 221 ? 35.052 9.143 -47.742 1.00 26.19 221 GLU A N 1
ATOM 1826 C CA . GLU A 1 221 ? 36.460 9.520 -47.579 1.00 26.19 221 GLU A CA 1
ATOM 1827 C C . GLU A 1 221 ? 36.407 10.889 -46.840 1.00 26.19 221 GLU A C 1
ATOM 1829 O O . GLU A 1 221 ? 35.598 11.737 -47.199 1.00 26.19 221 GLU A O 1
ATOM 1834 N N . ILE A 1 222 ? 37.067 11.152 -45.708 1.00 25.53 222 ILE A N 1
ATOM 1835 C CA . ILE A 1 222 ? 38.434 11.690 -45.618 1.00 25.53 222 ILE A CA 1
ATOM 1836 C C . ILE A 1 222 ? 38.781 11.841 -44.126 1.00 25.53 222 ILE A C 1
ATOM 1838 O O . ILE A 1 222 ? 38.103 12.540 -43.374 1.00 25.53 222 ILE A O 1
ATOM 1842 N N . ILE A 1 223 ? 39.888 11.218 -43.725 1.00 28.16 223 ILE A N 1
ATOM 1843 C CA . ILE A 1 223 ? 40.685 11.580 -42.550 1.00 28.16 223 ILE A CA 1
ATOM 1844 C C . ILE A 1 223 ? 41.669 12.664 -42.998 1.00 28.16 223 ILE A C 1
ATOM 1846 O O . ILE A 1 223 ? 42.352 12.463 -44.001 1.00 28.16 223 ILE A O 1
ATOM 1850 N N . LYS A 1 224 ? 41.826 13.744 -42.222 1.00 27.06 224 LYS A N 1
ATOM 1851 C CA . LYS A 1 224 ? 43.128 14.402 -42.020 1.00 27.06 224 LYS A CA 1
ATOM 1852 C C . LYS A 1 224 ? 43.147 15.177 -40.699 1.00 27.06 224 LYS A C 1
ATOM 1854 O O . LYS A 1 224 ? 42.327 16.053 -40.454 1.00 27.06 224 LYS A O 1
ATOM 1859 N N . GLN A 1 225 ? 44.092 14.761 -39.861 1.00 26.77 225 GLN A N 1
ATOM 1860 C CA . GLN A 1 225 ? 44.550 15.368 -38.613 1.00 26.77 225 GLN A CA 1
ATOM 1861 C C . GLN A 1 225 ? 45.044 16.805 -38.840 1.00 26.77 225 GLN A C 1
ATOM 1863 O O . GLN A 1 225 ? 45.564 17.072 -39.918 1.00 26.77 225 GLN A O 1
ATOM 1868 N N . THR A 1 226 ? 45.003 17.655 -37.805 1.00 24.02 226 THR A N 1
ATOM 1869 C CA . THR A 1 226 ? 46.220 18.130 -37.104 1.00 24.02 226 THR A CA 1
ATOM 1870 C C . THR A 1 226 ? 45.887 18.978 -35.871 1.00 24.02 226 THR A C 1
ATOM 1872 O O . THR A 1 226 ? 44.906 19.713 -35.852 1.00 24.02 226 THR A O 1
ATOM 1875 N N . ASN A 1 227 ? 46.745 18.811 -34.861 1.00 25.27 227 ASN A N 1
ATOM 1876 C CA . ASN A 1 227 ? 46.819 19.472 -33.557 1.00 25.27 227 ASN A CA 1
ATOM 1877 C C . ASN A 1 227 ? 47.173 20.967 -33.632 1.00 25.27 227 ASN A C 1
ATOM 1879 O O . ASN A 1 227 ? 47.826 21.372 -34.589 1.00 25.27 227 ASN A O 1
ATOM 1883 N N . SER A 1 228 ? 46.881 21.696 -32.547 1.00 24.95 228 SER A N 1
ATOM 1884 C CA . SER A 1 228 ? 47.772 22.668 -31.867 1.00 24.95 228 SER A CA 1
ATOM 1885 C C . SER A 1 228 ? 46.976 23.302 -30.712 1.00 24.95 228 SER A C 1
ATOM 1887 O O . SER A 1 228 ? 45.891 23.820 -30.964 1.00 24.95 228 SER A O 1
ATOM 1889 N N . ASP A 1 229 ? 47.347 23.049 -29.452 1.00 24.12 229 ASP A N 1
ATOM 1890 C CA . ASP A 1 229 ? 48.113 23.978 -28.582 1.00 24.12 229 ASP A CA 1
ATOM 1891 C C . ASP A 1 229 ? 47.157 24.981 -27.896 1.00 24.12 229 ASP A C 1
ATOM 1893 O O . ASP A 1 229 ? 46.190 25.428 -28.494 1.00 24.12 229 ASP A O 1
ATOM 1897 N N . GLU A 1 230 ? 47.278 25.436 -26.656 1.00 23.48 230 GLU A N 1
ATOM 1898 C CA . GLU A 1 230 ? 48.162 25.221 -25.519 1.00 23.48 230 GLU A CA 1
ATOM 1899 C C . GLU A 1 230 ? 47.551 26.066 -24.368 1.00 23.48 230 GLU A C 1
ATOM 1901 O O . GLU A 1 230 ? 46.914 27.089 -24.607 1.00 23.48 230 GLU A O 1
ATOM 1906 N N . ASN A 1 231 ? 47.856 25.679 -23.128 1.00 24.83 231 ASN A N 1
ATOM 1907 C CA . ASN A 1 231 ? 48.214 26.570 -22.014 1.00 24.83 231 ASN A CA 1
ATOM 1908 C C . ASN A 1 231 ? 47.179 27.308 -21.113 1.00 24.83 231 ASN A C 1
ATOM 1910 O O . ASN A 1 231 ? 46.557 28.311 -21.444 1.00 24.83 231 ASN A O 1
ATOM 1914 N N . THR A 1 232 ? 47.254 26.871 -19.841 1.00 22.84 232 THR A N 1
ATOM 1915 C CA . THR A 1 232 ? 47.538 27.630 -18.593 1.00 22.84 232 THR A CA 1
ATOM 1916 C C . THR A 1 232 ? 46.440 28.340 -17.778 1.00 22.84 232 THR A C 1
ATOM 1918 O O . THR A 1 232 ? 45.993 29.434 -18.088 1.00 22.84 232 THR A O 1
ATOM 1921 N N . SER A 1 233 ? 46.200 27.737 -16.603 1.00 22.94 233 SER A N 1
ATOM 1922 C CA . SER A 1 233 ? 46.530 28.245 -15.250 1.00 22.94 233 SER A CA 1
ATOM 1923 C C . SER A 1 233 ? 45.658 29.284 -14.510 1.00 22.94 233 SER A C 1
ATOM 1925 O O . SER A 1 233 ? 45.651 30.472 -14.799 1.00 22.94 233 SER A O 1
ATOM 1927 N N . THR A 1 234 ? 45.175 28.795 -13.353 1.00 22.44 234 THR A N 1
ATOM 1928 C CA . THR A 1 234 ? 45.185 29.370 -11.980 1.00 22.44 234 THR A CA 1
ATOM 1929 C C . THR A 1 234 ? 44.215 30.472 -11.515 1.00 22.44 234 THR A C 1
ATOM 1931 O O . THR A 1 234 ? 44.273 31.606 -11.959 1.00 22.44 234 THR A O 1
ATOM 1934 N N . ASN A 1 235 ? 43.528 30.113 -10.410 1.00 23.89 235 ASN A N 1
ATOM 1935 C CA . ASN A 1 235 ? 43.291 30.860 -9.157 1.00 23.89 235 ASN A CA 1
ATOM 1936 C C . ASN A 1 235 ? 42.455 32.158 -9.185 1.00 23.89 235 ASN A C 1
ATOM 1938 O O . ASN A 1 235 ? 42.901 33.168 -9.702 1.00 23.89 235 ASN A O 1
ATOM 1942 N N . GLN A 1 236 ? 41.336 32.216 -8.443 1.00 22.83 236 GLN A N 1
ATOM 1943 C CA . GLN A 1 236 ? 41.268 32.578 -7.009 1.00 22.83 236 GLN A CA 1
ATOM 1944 C C . GLN A 1 236 ? 39.828 32.918 -6.565 1.00 22.83 236 GLN A C 1
ATOM 1946 O O . GLN A 1 236 ? 39.004 33.410 -7.327 1.00 22.83 236 GLN A O 1
ATOM 1951 N N . VAL A 1 237 ? 39.562 32.646 -5.288 1.00 25.86 237 VAL A N 1
ATOM 1952 C CA . VAL A 1 237 ? 38.324 32.885 -4.529 1.00 25.86 237 VAL A CA 1
ATOM 1953 C C . VAL A 1 237 ? 38.057 34.380 -4.316 1.00 25.86 237 VAL A C 1
ATOM 1955 O O . VAL A 1 237 ? 38.971 35.100 -3.923 1.00 25.86 237 VAL A O 1
ATOM 1958 N N . LYS A 1 238 ? 36.789 34.808 -4.424 1.00 22.55 238 LYS A N 1
ATOM 1959 C CA . LYS A 1 238 ? 36.203 35.907 -3.632 1.00 22.55 238 LYS A CA 1
ATOM 1960 C C . LYS A 1 238 ? 34.714 35.640 -3.376 1.00 22.55 238 LYS A C 1
ATOM 1962 O O . LYS A 1 238 ? 33.922 35.550 -4.307 1.00 22.55 238 LYS A O 1
ATOM 1967 N N . LEU A 1 239 ? 34.375 35.489 -2.098 1.00 27.05 239 LEU A N 1
ATOM 1968 C CA . LEU A 1 239 ? 33.024 35.613 -1.550 1.00 27.05 239 LEU A CA 1
ATOM 1969 C C . LEU A 1 239 ? 32.665 37.100 -1.481 1.00 27.05 239 LEU A C 1
ATOM 1971 O O . LEU A 1 239 ? 33.507 37.870 -1.029 1.00 27.05 239 LEU A O 1
ATOM 1975 N N . GLU A 1 240 ? 31.439 37.469 -1.868 1.00 23.06 240 GLU A N 1
ATOM 1976 C CA . GLU A 1 240 ? 30.526 38.260 -1.025 1.00 23.06 240 GLU A CA 1
ATOM 1977 C C . GLU A 1 240 ? 29.154 38.532 -1.689 1.00 23.06 240 GLU A C 1
ATOM 1979 O O . GLU A 1 240 ? 29.071 38.952 -2.838 1.00 23.06 240 GLU A O 1
ATOM 1984 N N . ASN A 1 241 ? 28.117 38.353 -0.857 1.00 25.36 241 ASN A N 1
ATOM 1985 C CA . ASN A 1 241 ? 26.827 39.060 -0.782 1.00 25.36 241 ASN A CA 1
ATOM 1986 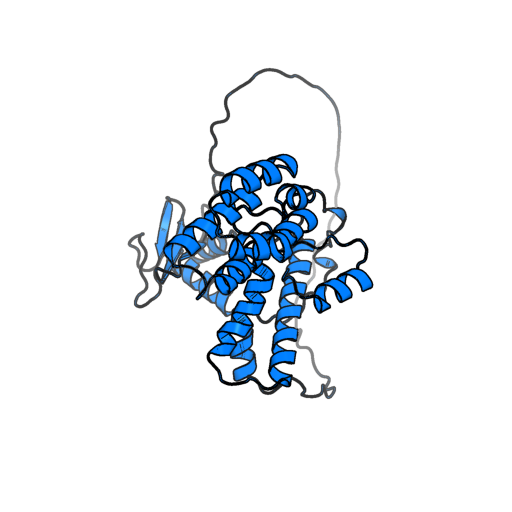C C . ASN A 1 241 ? 25.617 38.651 -1.658 1.00 25.36 241 ASN A C 1
ATOM 1988 O O . ASN A 1 241 ? 25.466 39.032 -2.810 1.00 25.36 241 ASN A O 1
ATOM 1992 N N . ASN A 1 242 ? 24.709 37.929 -0.980 1.00 32.78 242 ASN A N 1
ATOM 1993 C CA . ASN A 1 242 ? 23.240 38.037 -0.936 1.00 32.78 242 ASN A CA 1
ATOM 1994 C C . ASN A 1 242 ? 22.518 38.881 -2.003 1.00 32.78 242 ASN A C 1
ATOM 1996 O O . ASN A 1 242 ? 22.425 40.095 -1.849 1.00 32.78 242 ASN A O 1
ATOM 2000 N N . GLU A 1 243 ? 21.787 38.204 -2.897 1.00 25.28 243 GLU A N 1
ATOM 2001 C CA . GLU A 1 243 ? 20.521 38.702 -3.451 1.00 25.28 243 GLU A CA 1
ATOM 2002 C C . GLU A 1 243 ? 19.476 37.575 -3.570 1.00 25.28 243 GLU A C 1
ATOM 2004 O O . GLU A 1 243 ? 19.777 36.399 -3.773 1.00 25.28 243 GLU A O 1
ATOM 2009 N N . VAL A 1 244 ? 18.223 37.971 -3.365 1.00 27.45 244 VAL A N 1
ATOM 2010 C CA . VAL A 1 244 ? 17.003 37.167 -3.247 1.00 27.45 244 VAL A CA 1
ATOM 2011 C C . VAL A 1 244 ? 16.692 36.419 -4.551 1.00 27.45 244 VAL A C 1
ATOM 2013 O O . VAL A 1 244 ? 16.405 37.048 -5.567 1.00 27.45 244 VAL A O 1
ATOM 2016 N N . ILE A 1 245 ? 16.658 35.080 -4.532 1.00 26.66 245 ILE A N 1
ATOM 2017 C CA . ILE A 1 245 ? 16.194 34.289 -5.686 1.00 26.66 245 ILE A CA 1
ATOM 2018 C C . ILE A 1 245 ? 14.673 34.128 -5.611 1.00 26.66 245 ILE A C 1
ATOM 2020 O O . ILE A 1 245 ? 14.131 33.291 -4.890 1.00 26.66 245 ILE A O 1
ATOM 2024 N N . VAL A 1 246 ? 13.983 34.947 -6.399 1.00 26.98 246 VAL A N 1
ATOM 2025 C CA . VAL A 1 246 ? 12.605 34.711 -6.837 1.00 26.98 246 VAL A CA 1
ATOM 2026 C C . VAL A 1 246 ? 12.592 33.421 -7.665 1.00 26.98 246 VAL A C 1
ATOM 2028 O O . VAL A 1 246 ? 13.293 33.331 -8.670 1.00 26.98 246 VAL A O 1
ATOM 2031 N N . ASN A 1 247 ? 11.802 32.424 -7.252 1.00 28.05 247 ASN A N 1
ATOM 2032 C CA . ASN A 1 247 ? 11.582 31.176 -7.993 1.00 28.05 247 ASN A CA 1
ATOM 2033 C C . ASN A 1 247 ? 11.017 31.468 -9.395 1.00 28.05 247 ASN A C 1
ATOM 2035 O O . ASN A 1 247 ? 9.805 31.581 -9.579 1.00 28.05 247 ASN A O 1
ATOM 2039 N N . GLN A 1 248 ? 11.889 31.571 -10.396 1.00 30.36 248 GLN A N 1
ATOM 2040 C CA . GLN A 1 248 ? 11.496 31.526 -11.798 1.00 30.36 248 GLN A CA 1
ATOM 2041 C C . GLN A 1 248 ? 11.378 30.057 -12.211 1.00 30.36 248 GLN A C 1
ATOM 2043 O O . GLN A 1 248 ? 12.315 29.274 -12.052 1.00 30.36 248 GLN A O 1
ATOM 2048 N N . GLN A 1 249 ? 10.205 29.671 -12.721 1.00 36.94 249 GLN A N 1
ATOM 2049 C CA . GLN A 1 249 ? 10.035 28.392 -13.408 1.00 36.94 249 GLN A CA 1
ATOM 2050 C C . GLN A 1 249 ? 11.075 28.287 -14.539 1.00 36.94 249 GLN A C 1
ATOM 2052 O O . GLN A 1 249 ? 11.336 29.296 -15.199 1.00 36.94 249 GLN A O 1
ATOM 2057 N N . PRO A 1 250 ? 11.662 27.102 -14.787 1.00 41.00 250 PRO A N 1
ATOM 2058 C CA . PRO A 1 250 ? 12.639 26.936 -15.855 1.00 41.00 250 PRO A CA 1
ATOM 2059 C C . PRO A 1 250 ? 12.012 27.349 -17.190 1.00 41.00 250 PRO A C 1
ATOM 2061 O O . PRO A 1 250 ? 10.982 26.814 -17.606 1.00 41.00 250 PRO A O 1
ATOM 2064 N N . VAL A 1 251 ? 12.619 28.339 -17.844 1.00 52.59 251 VAL A N 1
ATOM 2065 C CA . VAL A 1 251 ? 12.171 28.842 -19.142 1.00 52.59 251 VAL A CA 1
ATOM 2066 C C . VAL A 1 251 ? 12.461 27.764 -20.182 1.00 52.59 251 VAL A C 1
ATOM 2068 O O . VAL A 1 251 ? 13.606 27.548 -20.570 1.00 52.59 251 VAL A O 1
ATOM 2071 N N . ILE A 1 252 ? 11.419 27.057 -20.618 1.00 69.50 252 ILE A N 1
ATOM 2072 C CA . ILE A 1 252 ? 11.516 26.072 -21.697 1.00 69.50 252 ILE A CA 1
ATOM 2073 C C . ILE A 1 252 ? 11.820 26.832 -22.992 1.00 69.50 252 ILE A C 1
ATOM 2075 O O . ILE A 1 252 ? 10.967 27.557 -23.511 1.00 69.50 252 ILE A O 1
ATOM 2079 N N . GLN A 1 253 ? 13.040 26.688 -23.510 1.00 73.38 253 GLN A N 1
ATOM 2080 C CA . GLN A 1 253 ? 13.450 27.349 -24.743 1.00 73.38 253 GLN A CA 1
ATOM 2081 C C . GLN A 1 253 ? 12.955 26.544 -25.948 1.00 73.38 253 GLN A C 1
ATOM 2083 O O . GLN A 1 253 ? 13.476 25.479 -26.272 1.00 73.38 253 GLN A O 1
ATOM 2088 N N . TYR A 1 254 ? 11.914 27.051 -26.606 1.00 78.38 254 TYR A N 1
ATOM 2089 C CA . TYR A 1 254 ? 11.393 26.435 -27.821 1.00 78.38 254 TYR A CA 1
ATOM 2090 C C . TYR A 1 254 ? 12.329 26.704 -29.008 1.00 78.38 254 TYR A C 1
ATOM 2092 O O . TYR A 1 254 ? 12.810 27.831 -29.146 1.00 78.38 254 TYR A O 1
ATOM 2100 N N . PRO A 1 255 ? 12.514 25.733 -29.919 1.00 76.88 255 PRO A N 1
ATOM 2101 C CA . PRO A 1 255 ? 13.246 25.955 -31.163 1.00 76.88 255 PRO A CA 1
ATOM 2102 C C . PRO A 1 255 ? 12.622 27.112 -31.952 1.00 76.88 255 PRO A C 1
ATOM 2104 O O . PRO A 1 255 ? 11.406 27.109 -32.174 1.00 76.88 255 PRO A O 1
ATOM 2107 N N . THR A 1 256 ? 13.419 28.106 -32.350 1.00 62.25 256 THR A N 1
ATOM 2108 C CA . THR A 1 256 ? 12.944 29.338 -33.005 1.00 62.25 256 THR A CA 1
ATOM 2109 C C . THR A 1 256 ? 12.495 29.096 -34.447 1.00 62.25 256 THR A C 1
ATOM 2111 O O . THR A 1 256 ? 11.407 29.551 -34.804 1.00 62.25 256 THR A O 1
ATOM 2114 N N . ASP A 1 257 ? 13.210 28.248 -35.193 1.00 58.56 257 ASP A N 1
ATOM 2115 C CA . ASP A 1 257 ? 12.904 27.883 -36.583 1.00 58.56 257 ASP A CA 1
ATOM 2116 C C . ASP A 1 257 ? 12.616 26.388 -36.697 1.00 58.56 257 ASP A C 1
ATOM 2118 O O . ASP A 1 257 ? 13.505 25.542 -36.777 1.00 58.56 257 ASP A O 1
ATOM 2122 N N . SER A 1 258 ? 11.341 26.022 -36.622 1.00 69.25 258 SER A N 1
ATOM 2123 C CA . SER A 1 258 ? 10.938 24.618 -36.650 1.00 69.25 258 SER A CA 1
ATOM 2124 C C . SER A 1 258 ? 9.590 24.440 -37.314 1.00 69.25 258 SER A C 1
ATOM 2126 O O . SER A 1 258 ? 8.644 25.184 -37.055 1.00 69.25 258 SER A O 1
ATOM 2128 N N . SER A 1 259 ? 9.505 23.410 -38.157 1.00 84.88 259 SER A N 1
ATOM 2129 C CA . SER A 1 259 ? 8.237 22.962 -38.728 1.00 84.88 259 SER A CA 1
ATOM 2130 C C . SER A 1 259 ? 7.247 22.600 -37.611 1.00 84.88 259 SER A C 1
ATOM 2132 O O . SER A 1 259 ? 7.656 22.212 -36.511 1.00 84.88 259 SER A O 1
ATOM 2134 N N . GLN A 1 260 ? 5.938 22.662 -37.886 1.00 82.75 260 GLN A N 1
ATOM 2135 C CA . GLN A 1 260 ? 4.929 22.242 -36.901 1.00 82.75 260 GLN A CA 1
ATOM 2136 C C . GLN A 1 260 ? 5.143 20.793 -36.433 1.00 82.75 260 GLN A C 1
ATOM 2138 O O . GLN A 1 260 ? 4.875 20.470 -35.281 1.00 82.75 260 GLN A O 1
ATOM 2143 N N . GLN A 1 261 ? 5.667 19.929 -37.304 1.00 82.75 261 GLN A N 1
ATOM 2144 C CA . GLN A 1 261 ? 5.958 18.537 -36.983 1.00 82.75 261 GLN A CA 1
ATOM 2145 C C . GLN A 1 261 ? 7.174 18.399 -36.056 1.00 82.75 261 GLN A C 1
ATOM 2147 O O . GLN A 1 261 ? 7.139 17.610 -35.116 1.00 82.75 261 GLN A O 1
ATOM 2152 N N . SER A 1 262 ? 8.227 19.188 -36.282 1.00 81.50 262 SER A N 1
ATOM 2153 C CA . SER A 1 262 ? 9.405 19.231 -35.405 1.00 81.50 262 SER A CA 1
ATOM 2154 C C . SER A 1 262 ? 9.042 19.764 -34.021 1.00 81.50 262 SER A C 1
ATOM 2156 O O . SER A 1 262 ? 9.472 19.211 -33.013 1.00 81.50 262 SER A O 1
ATOM 2158 N N . LEU A 1 263 ? 8.191 20.793 -33.966 1.00 85.88 263 LEU A N 1
ATOM 2159 C CA . LEU A 1 263 ? 7.716 21.347 -32.703 1.00 85.88 263 LEU A CA 1
ATOM 2160 C C . LEU A 1 263 ? 6.818 20.348 -31.961 1.00 85.88 263 LEU A C 1
ATOM 2162 O O . LEU A 1 263 ? 6.957 20.190 -30.756 1.00 85.88 263 LEU A O 1
ATOM 2166 N N . ALA A 1 264 ? 5.956 19.620 -32.675 1.00 87.06 264 ALA A N 1
ATOM 2167 C CA . ALA A 1 264 ? 5.138 18.559 -32.094 1.00 87.06 264 ALA A CA 1
ATOM 2168 C C . ALA A 1 264 ? 5.976 17.413 -31.499 1.00 87.06 264 ALA A C 1
ATOM 2170 O O . ALA A 1 264 ? 5.668 16.956 -30.402 1.00 87.06 264 ALA A O 1
ATOM 2171 N N . ARG A 1 265 ? 7.057 16.991 -32.172 1.00 85.12 265 ARG A N 1
ATOM 2172 C CA . ARG A 1 265 ? 7.997 15.995 -31.625 1.00 85.12 265 ARG A CA 1
ATOM 2173 C C . ARG A 1 265 ? 8.693 16.508 -30.373 1.00 85.12 265 ARG A C 1
ATOM 2175 O O . ARG A 1 265 ? 8.637 15.845 -29.350 1.00 85.12 265 ARG A O 1
ATOM 2182 N N . PHE A 1 266 ? 9.214 17.736 -30.414 1.00 86.75 266 PHE A N 1
ATOM 2183 C CA . PHE A 1 266 ? 9.834 18.371 -29.249 1.00 86.75 266 PHE A CA 1
ATOM 2184 C C . PHE A 1 266 ? 8.905 18.375 -28.024 1.00 86.75 266 PHE A C 1
ATOM 2186 O O . PHE A 1 266 ? 9.353 18.092 -26.916 1.00 86.75 266 PHE A O 1
ATOM 2193 N N . ILE A 1 267 ? 7.609 18.649 -28.220 1.00 87.62 267 ILE A N 1
ATOM 2194 C CA . ILE A 1 267 ? 6.609 18.580 -27.148 1.00 87.62 267 ILE A CA 1
ATOM 2195 C C . ILE A 1 267 ? 6.514 17.175 -26.540 1.00 87.62 267 ILE A C 1
ATOM 2197 O O . ILE A 1 267 ? 6.466 17.046 -2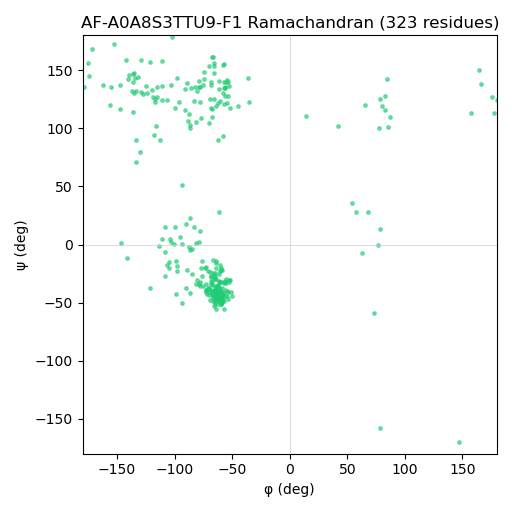5.318 1.00 87.62 267 ILE A O 1
ATOM 2201 N N . VAL A 1 268 ? 6.453 16.137 -27.375 1.00 87.50 268 VAL A N 1
ATOM 2202 C CA . VAL A 1 268 ? 6.323 14.745 -26.919 1.00 87.50 268 VAL A CA 1
ATOM 2203 C C . VAL A 1 268 ? 7.605 14.285 -26.223 1.00 87.50 268 VAL A C 1
ATOM 2205 O O . VAL A 1 268 ? 7.535 13.785 -25.104 1.00 87.50 268 VAL A O 1
ATOM 2208 N N . ASP A 1 269 ? 8.762 14.539 -26.831 1.00 84.75 269 ASP A N 1
ATOM 2209 C CA . ASP A 1 269 ? 10.070 14.080 -26.347 1.00 84.75 269 ASP A CA 1
ATOM 2210 C C . ASP A 1 269 ? 10.460 14.726 -25.007 1.00 84.75 269 ASP A C 1
ATOM 2212 O O . ASP A 1 269 ? 11.156 14.118 -24.197 1.00 84.75 269 ASP A O 1
ATOM 2216 N N . ASN A 1 270 ? 9.978 15.945 -24.741 1.00 83.19 270 ASN A N 1
ATOM 2217 C CA . ASN A 1 270 ? 10.251 16.680 -23.502 1.00 83.19 270 ASN A CA 1
ATOM 2218 C C . ASN A 1 270 ? 9.110 16.587 -22.472 1.00 83.19 270 ASN A C 1
ATOM 2220 O O . ASN A 1 270 ? 9.079 17.374 -21.525 1.00 83.19 270 ASN A O 1
ATOM 2224 N N . ASN A 1 271 ? 8.161 15.656 -22.638 1.00 84.06 271 ASN A N 1
ATOM 2225 C CA . ASN A 1 271 ? 7.016 15.465 -21.734 1.00 84.06 271 ASN A CA 1
ATOM 2226 C C . ASN A 1 271 ? 6.191 16.747 -21.495 1.00 84.06 271 ASN A C 1
ATOM 2228 O O . ASN A 1 271 ? 5.659 16.990 -20.411 1.00 84.06 271 ASN A O 1
ATOM 2232 N N . LEU A 1 272 ? 6.058 17.581 -22.526 1.00 85.75 272 LEU A N 1
ATOM 2233 C CA . LEU A 1 272 ? 5.321 18.848 -22.484 1.00 85.75 272 LEU A CA 1
ATOM 2234 C C . LEU A 1 272 ? 3.841 18.683 -22.859 1.00 85.75 272 LEU A C 1
ATOM 2236 O O . LEU A 1 272 ? 3.161 19.656 -23.192 1.00 85.75 272 LEU A O 1
ATOM 2240 N N . ILE A 1 273 ? 3.343 17.451 -22.807 1.00 90.94 273 ILE A N 1
ATOM 2241 C CA . ILE A 1 273 ? 1.963 17.076 -23.085 1.00 90.94 273 ILE A CA 1
ATOM 2242 C C . ILE A 1 273 ? 1.468 16.089 -22.027 1.00 90.94 273 ILE A C 1
ATOM 2244 O O . ILE A 1 273 ? 2.193 15.196 -21.595 1.00 90.94 273 ILE A O 1
ATOM 2248 N N . THR A 1 274 ? 0.221 16.252 -21.597 1.00 90.75 274 THR A N 1
ATOM 2249 C CA . THR A 1 274 ? -0.408 15.390 -20.590 1.00 90.75 274 THR A CA 1
ATOM 2250 C C . THR A 1 274 ? -1.834 15.062 -21.006 1.00 90.75 274 THR A C 1
ATOM 2252 O O . THR A 1 274 ? -2.597 15.957 -21.369 1.00 90.75 274 THR A O 1
ATOM 2255 N N . LEU A 1 275 ? -2.210 13.784 -20.949 1.00 88.38 275 LEU A N 1
ATOM 2256 C CA . LEU A 1 275 ? -3.593 13.350 -21.142 1.00 88.38 275 LEU A CA 1
ATOM 2257 C C . LEU A 1 275 ? -4.401 13.604 -19.860 1.00 88.38 275 LEU A C 1
ATOM 2259 O O . LEU A 1 275 ? -3.949 13.274 -18.767 1.00 88.38 275 LEU A O 1
ATOM 2263 N N . VAL A 1 276 ? -5.609 14.145 -20.004 1.00 87.00 276 VAL A N 1
ATOM 2264 C CA . VAL A 1 276 ? -6.605 14.318 -18.938 1.00 87.00 276 VAL A CA 1
ATOM 2265 C C . VAL A 1 276 ? -7.785 13.386 -19.244 1.00 87.00 276 VAL A C 1
ATOM 2267 O O . VAL A 1 276 ? -8.724 13.784 -19.943 1.00 87.00 276 VAL A O 1
ATOM 2270 N N . PRO A 1 277 ? -7.763 12.129 -18.753 1.00 77.00 277 PRO A N 1
ATOM 2271 C CA . PRO A 1 277 ? -8.708 11.092 -19.176 1.00 77.00 277 PRO A CA 1
ATOM 2272 C C . PRO A 1 277 ? -10.162 11.432 -18.850 1.00 77.00 277 PRO A C 1
ATOM 2274 O O . PRO A 1 277 ? -11.048 11.196 -19.663 1.00 77.00 277 PRO A O 1
ATOM 2277 N N . GLN A 1 278 ? -10.393 12.065 -17.695 1.00 72.12 278 GLN A N 1
ATOM 2278 C CA . GLN A 1 278 ? -11.723 12.477 -17.228 1.00 72.12 278 GLN A CA 1
ATOM 2279 C C . GLN A 1 278 ? -12.417 13.461 -18.183 1.00 72.12 278 GLN A C 1
ATOM 2281 O O . GLN A 1 278 ? -13.638 13.574 -18.165 1.00 72.12 278 GLN A O 1
ATOM 2286 N N . GLN A 1 279 ? -11.643 14.171 -19.008 1.00 74.69 279 GLN A N 1
ATOM 2287 C CA . GLN A 1 279 ? -12.138 15.170 -19.956 1.00 74.69 279 GLN A CA 1
ATOM 2288 C C . GLN A 1 279 ? -11.937 14.748 -21.420 1.00 74.69 279 GLN A C 1
ATOM 2290 O O . GLN A 1 279 ? -12.313 15.494 -22.320 1.00 74.69 279 GLN A O 1
ATOM 2295 N N . GLY A 1 280 ? -11.327 13.582 -21.678 1.00 81.44 280 GLY A N 1
ATOM 2296 C CA . GLY A 1 280 ? -10.997 13.131 -23.035 1.00 81.44 280 GLY A CA 1
ATOM 2297 C C . GLY A 1 280 ? -10.096 14.105 -23.808 1.00 81.44 280 GLY A C 1
ATOM 2298 O O . GLY A 1 280 ? -10.182 14.183 -25.034 1.00 81.44 280 GLY A O 1
ATOM 2299 N N . ALA A 1 281 ? -9.265 14.876 -23.101 1.00 87.88 281 ALA A N 1
ATOM 2300 C CA . ALA A 1 281 ? -8.507 15.993 -23.657 1.00 87.88 281 ALA A CA 1
ATOM 2301 C C . ALA A 1 281 ? -7.018 15.918 -23.298 1.00 87.88 281 ALA A C 1
ATOM 2303 O O . ALA A 1 281 ? -6.623 15.272 -22.331 1.00 87.88 281 ALA A O 1
ATOM 2304 N N . PHE A 1 282 ? -6.189 16.605 -24.073 1.00 92.06 282 PHE A N 1
ATOM 2305 C CA . PHE A 1 282 ? -4.754 16.744 -23.868 1.00 92.06 282 PHE A CA 1
ATOM 2306 C C . PHE A 1 282 ? -4.436 18.184 -23.483 1.00 92.06 282 PHE A C 1
ATOM 2308 O O . PHE A 1 282 ? -4.927 19.125 -24.108 1.00 92.06 282 PHE A O 1
ATOM 2315 N N . ILE A 1 283 ? -3.575 18.357 -22.488 1.00 93.38 283 ILE A N 1
ATOM 2316 C CA . ILE A 1 283 ? -2.989 19.649 -22.145 1.00 93.38 283 ILE A CA 1
ATOM 2317 C C . ILE A 1 283 ? -1.594 19.697 -22.748 1.00 93.38 283 ILE A C 1
ATOM 2319 O O . ILE A 1 283 ? -0.736 18.894 -22.389 1.00 93.38 283 ILE A O 1
ATOM 2323 N N . VAL A 1 284 ? -1.379 20.634 -23.668 1.00 92.12 284 VAL A N 1
ATOM 2324 C CA . VAL A 1 284 ? -0.104 20.832 -24.362 1.00 92.12 284 VAL A CA 1
ATOM 2325 C C . VAL A 1 284 ? 0.522 22.147 -23.919 1.00 92.12 284 VAL A C 1
ATOM 2327 O O . VAL A 1 284 ? -0.100 23.202 -24.053 1.00 92.12 284 VAL A O 1
ATOM 2330 N N . ASN A 1 285 ? 1.757 22.116 -23.419 1.00 87.69 285 ASN A N 1
ATOM 2331 C CA . ASN A 1 285 ? 2.515 23.331 -23.134 1.00 87.69 285 ASN A CA 1
ATOM 2332 C C . ASN A 1 285 ? 3.054 23.882 -24.461 1.00 87.69 285 ASN A C 1
ATOM 2334 O O . ASN A 1 285 ? 3.926 23.284 -25.078 1.00 87.69 285 ASN A O 1
ATOM 2338 N N . GLY A 1 286 ? 2.506 24.998 -24.930 1.00 85.00 286 GLY A N 1
ATOM 2339 C CA . GLY A 1 286 ? 2.961 25.699 -26.126 1.00 85.00 286 GLY A CA 1
ATOM 2340 C C . GLY A 1 286 ? 3.790 26.941 -25.800 1.00 85.00 286 GLY A C 1
ATOM 2341 O O . GLY A 1 286 ? 3.957 27.335 -24.646 1.00 85.00 286 GLY A O 1
ATOM 2342 N N . ARG A 1 287 ? 4.271 27.620 -26.849 1.00 81.25 287 ARG A N 1
ATOM 2343 C CA . ARG A 1 287 ? 5.161 28.794 -26.731 1.00 81.25 287 ARG A CA 1
ATOM 2344 C C . ARG A 1 287 ? 4.588 29.942 -25.892 1.00 81.25 287 ARG A C 1
ATOM 2346 O O . ARG A 1 287 ? 5.349 30.665 -25.265 1.00 81.25 287 ARG A O 1
ATOM 2353 N N . LYS A 1 288 ? 3.266 30.138 -25.920 1.00 79.25 288 LYS A N 1
ATOM 2354 C CA . LYS A 1 288 ? 2.580 31.259 -25.249 1.00 79.25 288 LYS A CA 1
ATOM 2355 C C . LYS A 1 288 ? 1.726 30.826 -24.049 1.00 79.25 288 LYS A C 1
ATOM 2357 O O . LYS A 1 288 ? 1.019 31.658 -23.493 1.00 79.25 288 LYS A O 1
ATOM 2362 N N . GLY A 1 289 ? 1.751 29.547 -23.666 1.00 84.69 289 GLY A N 1
ATOM 2363 C CA . GLY A 1 289 ? 0.933 29.031 -22.567 1.00 84.69 289 GLY A CA 1
ATOM 2364 C C . GLY A 1 289 ? 0.480 27.589 -22.771 1.00 84.69 289 GLY A C 1
ATOM 2365 O O . GLY A 1 289 ? 0.946 26.900 -23.673 1.00 84.69 289 GLY A O 1
ATOM 2366 N N . LYS A 1 290 ? -0.432 27.126 -21.914 1.00 90.12 290 LYS A N 1
ATOM 2367 C CA . LYS A 1 290 ? -1.019 25.784 -21.998 1.00 90.12 290 LYS A CA 1
ATOM 2368 C C . LYS A 1 290 ? -2.258 25.798 -22.884 1.00 90.12 290 LYS A C 1
ATOM 2370 O O . LYS A 1 290 ? -3.074 26.710 -22.780 1.00 90.12 290 LYS A O 1
ATOM 2375 N N . TYR A 1 291 ? -2.412 24.771 -23.709 1.00 91.50 291 TYR A N 1
ATOM 2376 C CA . TYR A 1 291 ? -3.518 24.637 -24.648 1.00 91.50 291 TYR A CA 1
ATOM 2377 C C . TYR A 1 291 ? -4.254 23.327 -24.421 1.00 91.50 291 TYR A C 1
ATOM 2379 O O . TYR A 1 291 ? -3.634 22.264 -24.379 1.00 91.50 291 TYR A O 1
ATOM 2387 N N . CYS A 1 292 ? -5.578 23.412 -24.320 1.00 90.50 292 CYS A N 1
ATOM 2388 C CA . CYS A 1 292 ? -6.437 22.238 -24.339 1.00 90.50 292 CYS A CA 1
ATOM 2389 C C . CYS A 1 292 ? -6.665 21.777 -25.788 1.00 90.50 292 CYS A C 1
ATOM 2391 O O . CYS A 1 292 ? -6.960 22.589 -26.676 1.00 90.50 292 CYS A O 1
ATOM 2393 N N . VAL A 1 293 ? -6.492 20.477 -26.024 1.00 91.88 293 VAL A N 1
ATOM 2394 C CA . VAL A 1 293 ? -6.651 19.816 -27.322 1.00 91.88 293 VAL A CA 1
ATOM 2395 C C . VAL A 1 293 ? -7.558 18.605 -27.159 1.00 91.88 293 VAL A C 1
ATOM 2397 O O . VAL A 1 293 ? -7.311 17.752 -26.312 1.00 91.88 293 VAL A O 1
ATOM 2400 N N . THR A 1 294 ? -8.559 18.473 -28.017 1.00 87.56 294 THR A N 1
ATOM 2401 C CA . THR A 1 294 ? -9.447 17.308 -28.047 1.00 87.56 294 THR A CA 1
ATOM 2402 C C . THR A 1 294 ? -9.341 16.649 -29.416 1.00 87.56 294 THR A C 1
ATOM 2404 O O . THR A 1 294 ? -9.356 17.337 -30.431 1.00 87.56 294 THR A O 1
ATOM 2407 N N . LEU A 1 295 ? -9.193 15.320 -29.463 1.00 86.00 295 LEU A N 1
ATOM 2408 C CA . LEU A 1 295 ? -9.108 14.571 -30.728 1.00 86.00 295 LEU A CA 1
ATOM 2409 C C . LEU A 1 295 ? -10.444 13.936 -31.140 1.00 86.00 295 LEU A C 1
ATOM 2411 O O . LEU A 1 295 ? -10.646 13.667 -32.320 1.00 86.00 295 LEU A O 1
ATOM 2415 N N . PHE A 1 296 ? -11.355 13.709 -30.187 1.00 81.81 296 PHE A N 1
ATOM 2416 C CA . PHE A 1 296 ? -12.644 13.054 -30.414 1.00 81.81 296 PHE A CA 1
ATOM 2417 C C . PHE A 1 296 ? -13.793 13.797 -29.725 1.00 81.81 296 PHE A C 1
ATOM 2419 O O . PHE A 1 296 ? -13.614 14.275 -28.609 1.00 81.81 296 PHE A O 1
ATOM 2426 N N . PRO A 1 297 ? -14.988 13.859 -30.337 1.00 72.69 297 PRO A N 1
ATOM 2427 C CA . PRO A 1 297 ? -15.341 13.303 -31.650 1.00 72.69 297 PRO A CA 1
ATOM 2428 C C . PRO A 1 297 ? -14.810 14.125 -32.840 1.00 72.69 297 PRO A C 1
ATOM 2430 O O . PRO A 1 297 ? -14.793 13.626 -33.960 1.00 72.69 297 PRO A O 1
ATOM 2433 N N . LYS A 1 298 ? -14.358 15.364 -32.609 1.00 82.94 298 LYS A N 1
ATOM 2434 C CA . LYS A 1 298 ? -13.748 16.240 -33.617 1.00 82.94 298 LYS A CA 1
ATOM 2435 C C . LYS A 1 298 ? -12.458 16.836 -33.067 1.00 82.94 298 LYS A C 1
ATOM 2437 O O . LYS A 1 298 ? -12.393 17.171 -31.888 1.00 82.94 298 LYS A O 1
ATOM 2442 N N . GLU A 1 299 ? -11.469 17.001 -33.938 1.00 88.94 299 GLU A N 1
ATOM 2443 C CA . GLU A 1 299 ? -10.207 17.650 -33.594 1.00 88.94 299 GLU A CA 1
ATOM 2444 C C . GLU A 1 299 ? -10.422 19.140 -33.325 1.00 88.94 299 GLU A C 1
ATOM 2446 O O . GLU A 1 299 ? -10.840 19.893 -34.209 1.00 88.94 299 GLU A O 1
ATOM 2451 N N . THR A 1 300 ? -10.145 19.562 -32.096 1.00 89.06 300 THR A N 1
ATOM 2452 C CA . THR A 1 300 ? -10.242 20.956 -31.669 1.00 89.06 300 THR A CA 1
ATOM 2453 C C . THR A 1 300 ? -9.030 21.338 -30.829 1.00 89.06 300 THR A C 1
ATOM 2455 O O . THR A 1 300 ? -8.455 20.529 -30.100 1.00 89.06 300 THR A O 1
ATOM 2458 N N . CYS A 1 301 ? -8.617 22.597 -30.945 1.00 90.88 301 CYS A N 1
ATOM 2459 C CA . CYS A 1 301 ? -7.562 23.174 -30.127 1.00 90.88 301 CYS A CA 1
ATOM 2460 C C . CYS A 1 301 ? -7.936 24.602 -29.741 1.00 90.88 301 CYS A C 1
ATOM 2462 O O . CYS A 1 301 ? -8.466 25.356 -30.556 1.00 90.88 301 CYS A O 1
ATOM 2464 N N . GLN A 1 302 ? -7.597 24.985 -28.512 1.00 89.38 302 GLN A N 1
ATOM 2465 C CA . GLN A 1 302 ? -7.828 26.331 -27.989 1.00 89.38 302 GLN A CA 1
ATOM 2466 C C . GLN A 1 302 ? -7.046 27.432 -28.735 1.00 89.38 302 GLN A C 1
ATOM 2468 O O . GLN A 1 302 ? -7.356 28.605 -28.582 1.00 89.38 302 GLN A O 1
ATOM 2473 N N . CYS A 1 303 ? -6.044 27.095 -29.555 1.00 85.56 303 CYS A N 1
ATOM 2474 C CA . CYS A 1 303 ? -5.265 28.087 -30.305 1.00 85.56 303 CYS A CA 1
ATOM 2475 C C . CYS A 1 303 ? -5.912 28.544 -31.632 1.00 85.56 303 CYS A C 1
ATOM 2477 O O . CYS A 1 303 ? -5.206 29.090 -32.475 1.00 85.56 303 CYS A O 1
ATOM 2479 N N . GLU A 1 304 ? -7.206 28.269 -31.842 1.00 74.12 304 GLU A N 1
ATOM 2480 C CA . GLU A 1 304 ? -8.061 28.716 -32.967 1.00 74.12 304 GLU A CA 1
ATOM 2481 C C . GLU A 1 304 ? -7.661 28.248 -34.385 1.00 74.12 304 GLU A C 1
ATOM 2483 O O . GLU A 1 304 ? -8.424 28.412 -35.333 1.00 74.12 304 GLU A O 1
ATOM 2488 N N . SER A 1 305 ? -6.507 27.595 -34.547 1.00 77.12 305 SER A N 1
ATOM 2489 C CA . SER A 1 305 ? -6.061 27.012 -35.818 1.00 77.12 305 SER A CA 1
ATOM 2490 C C . SER A 1 305 ? -6.505 25.554 -35.966 1.00 77.12 305 SER A C 1
ATOM 2492 O O . SER A 1 305 ? -6.329 24.744 -35.054 1.00 77.12 305 SER A O 1
ATOM 2494 N N . SER A 1 306 ? -7.035 25.211 -37.143 1.00 69.62 306 SER A N 1
ATOM 2495 C CA . SER A 1 306 ? -7.481 23.855 -37.497 1.00 69.62 306 SER A CA 1
ATOM 2496 C C . SER A 1 306 ? -6.328 22.865 -37.693 1.00 69.62 306 SER A C 1
ATOM 2498 O O . SER A 1 306 ? -6.518 21.662 -37.537 1.00 69.62 306 SER A O 1
ATOM 2500 N N . THR A 1 307 ? -5.125 23.358 -37.997 1.00 80.94 307 THR A N 1
ATOM 2501 C CA . THR A 1 307 ? -3.907 22.555 -38.160 1.00 80.94 307 THR A CA 1
ATOM 2502 C C . THR A 1 307 ? -2.766 23.217 -37.397 1.00 80.94 307 THR A C 1
ATOM 2504 O O . THR A 1 307 ? -2.057 24.090 -37.912 1.00 80.94 307 THR A O 1
ATOM 2507 N N . CYS A 1 308 ? -2.619 22.832 -36.132 1.00 89.75 308 CYS A N 1
ATOM 2508 C CA . CYS A 1 308 ? -1.578 23.337 -35.250 1.00 89.75 308 CYS A CA 1
ATOM 2509 C C . CYS A 1 308 ? -0.698 22.206 -34.713 1.00 89.75 308 CYS A C 1
ATOM 2511 O O . CYS A 1 308 ? -1.112 21.047 -34.604 1.00 89.75 308 CYS A O 1
ATOM 2513 N N . PHE A 1 309 ? 0.519 22.561 -34.301 1.00 90.62 309 PHE A N 1
ATOM 2514 C CA . PHE A 1 309 ? 1.455 21.599 -33.729 1.00 90.62 309 PHE A CA 1
ATOM 2515 C C . PHE A 1 309 ? 0.959 20.982 -32.410 1.00 90.62 309 PHE A C 1
ATOM 2517 O O . PHE A 1 309 ? 1.406 19.897 -32.067 1.00 90.62 309 PHE A O 1
ATOM 2524 N N . HIS A 1 310 ? 0.013 21.607 -31.694 1.00 92.06 310 HIS A N 1
ATOM 2525 C CA . HIS A 1 310 ? -0.595 21.016 -30.495 1.00 92.06 310 HIS A CA 1
ATOM 2526 C C . HIS A 1 310 ? -1.481 19.806 -30.835 1.00 92.06 310 HIS A C 1
ATOM 2528 O O . HIS A 1 310 ? -1.415 18.786 -30.153 1.00 92.06 310 HIS A O 1
ATOM 2534 N N . ILE A 1 311 ? -2.265 19.884 -31.920 1.00 91.19 311 ILE A N 1
ATOM 2535 C CA . ILE A 1 311 ? -3.052 18.748 -32.431 1.00 91.19 311 ILE A CA 1
ATOM 2536 C C . ILE A 1 311 ? -2.111 17.654 -32.930 1.00 91.19 311 ILE A C 1
ATOM 2538 O O . ILE A 1 311 ? -2.305 16.480 -32.616 1.00 91.19 311 ILE A O 1
ATOM 2542 N N . LEU A 1 312 ? -1.060 18.034 -33.664 1.00 90.06 312 LEU A N 1
ATOM 2543 C CA . LEU A 1 312 ? -0.043 17.084 -34.117 1.00 90.06 312 LEU A CA 1
ATOM 2544 C C . LEU A 1 312 ? 0.658 16.402 -32.936 1.00 90.06 312 LEU A C 1
ATOM 2546 O O . LEU A 1 312 ? 0.834 15.189 -32.976 1.00 90.06 312 LEU A O 1
ATOM 2550 N N . ALA A 1 313 ? 0.985 17.139 -31.873 1.00 90.00 313 ALA A N 1
ATOM 2551 C CA . ALA A 1 313 ? 1.586 16.587 -30.662 1.00 90.00 313 ALA A CA 1
ATOM 2552 C C . ALA A 1 313 ? 0.635 15.619 -29.951 1.00 90.00 313 ALA A C 1
ATOM 2554 O O . ALA A 1 313 ? 1.063 14.540 -29.567 1.00 90.00 313 ALA A O 1
ATOM 2555 N N . ALA A 1 314 ? -0.658 15.941 -29.838 1.00 89.75 314 ALA A N 1
ATOM 2556 C CA . ALA A 1 314 ? -1.654 15.036 -29.259 1.00 89.75 314 ALA A CA 1
ATOM 2557 C C . ALA A 1 314 ? -1.833 13.750 -30.083 1.00 89.75 314 ALA A C 1
ATOM 2559 O O . ALA A 1 314 ? -1.935 12.659 -29.521 1.00 89.75 314 ALA A O 1
ATOM 2560 N N . LYS A 1 315 ? -1.817 13.851 -31.419 1.00 89.12 315 LYS A N 1
ATOM 2561 C CA . LYS A 1 315 ? -1.840 12.683 -32.314 1.00 89.12 315 LYS A CA 1
ATOM 2562 C C . LYS A 1 315 ? -0.587 11.838 -32.170 1.00 89.12 315 LYS A C 1
ATOM 2564 O O . LYS A 1 315 ? -0.704 10.626 -32.037 1.00 89.12 315 LYS A O 1
ATOM 2569 N N . MET A 1 316 ? 0.586 12.471 -32.189 1.00 89.00 316 MET A N 1
ATOM 2570 C CA . MET A 1 316 ? 1.861 11.788 -31.998 1.00 89.00 316 MET A CA 1
ATOM 2571 C C . MET A 1 316 ? 1.883 11.106 -30.648 1.00 89.00 316 MET A C 1
ATOM 2573 O O . MET A 1 316 ? 2.078 9.911 -30.623 1.00 89.00 316 MET A O 1
ATOM 2577 N N . TYR A 1 317 ? 1.562 11.810 -29.566 1.00 86.19 317 TYR A N 1
ATOM 2578 C CA . TYR A 1 317 ? 1.492 11.240 -28.228 1.00 86.19 317 TYR A CA 1
ATOM 2579 C C . TYR A 1 317 ? 0.554 10.035 -28.173 1.00 86.19 317 TYR A C 1
ATOM 2581 O O . TYR A 1 317 ? 0.939 9.000 -27.651 1.00 86.19 317 TYR A O 1
ATOM 2589 N N . ARG A 1 318 ? -0.635 10.105 -28.789 1.00 79.12 318 ARG A N 1
ATOM 2590 C CA . ARG A 1 318 ? -1.527 8.942 -28.900 1.00 79.12 318 ARG A CA 1
ATOM 2591 C C . ARG A 1 318 ? -0.892 7.798 -29.688 1.00 79.12 318 ARG A C 1
ATOM 2593 O O . ARG A 1 318 ? -1.062 6.656 -29.291 1.00 79.12 318 ARG A O 1
ATOM 2600 N N . VAL A 1 319 ? -0.202 8.082 -30.793 1.00 67.19 319 VAL A N 1
ATOM 2601 C CA . VAL A 1 319 ? 0.504 7.067 -31.585 1.00 67.19 319 VAL A CA 1
ATOM 2602 C C . VAL A 1 319 ? 1.656 6.490 -30.780 1.00 67.19 319 VAL A C 1
ATOM 2604 O O . VAL A 1 319 ? 1.679 5.289 -30.638 1.00 67.19 319 VAL A O 1
ATOM 2607 N N . THR A 1 320 ? 2.524 7.277 -30.151 1.00 58.91 320 THR A N 1
ATOM 2608 C CA . THR A 1 320 ? 3.608 6.784 -29.291 1.00 58.91 320 THR A CA 1
ATOM 2609 C C . THR A 1 320 ? 3.069 5.986 -28.101 1.00 58.91 320 THR A C 1
ATOM 2611 O O . THR A 1 320 ? 3.688 5.014 -27.691 1.00 58.91 320 THR A O 1
ATOM 2614 N N . VAL A 1 321 ? 1.890 6.338 -27.580 1.00 55.41 321 VAL A N 1
ATOM 2615 C CA . VAL A 1 321 ? 1.171 5.575 -26.545 1.00 55.41 321 VAL A CA 1
ATOM 2616 C C . VAL A 1 321 ? 0.472 4.325 -27.114 1.00 55.41 321 VAL A C 1
ATOM 2618 O O . VAL A 1 321 ? 0.199 3.412 -26.349 1.00 55.41 321 VAL A O 1
ATOM 2621 N N . ASN A 1 322 ? 0.216 4.243 -28.428 1.00 45.50 322 ASN A N 1
ATOM 2622 C CA . ASN A 1 322 ? -0.459 3.122 -29.108 1.00 45.50 322 ASN A CA 1
ATOM 2623 C C . ASN A 1 322 ? 0.465 2.221 -29.958 1.00 45.50 322 ASN A C 1
ATOM 2625 O O . ASN A 1 322 ? 0.049 1.131 -30.318 1.00 45.50 322 ASN A O 1
ATOM 2629 N N . THR A 1 323 ? 1.669 2.663 -30.330 1.00 35.59 323 THR A N 1
ATOM 2630 C CA . THR A 1 323 ? 2.713 1.894 -31.038 1.00 35.59 323 THR A CA 1
ATOM 2631 C C . THR A 1 323 ? 3.769 1.372 -30.076 1.00 35.59 323 THR A C 1
ATOM 2633 O O . THR A 1 323 ? 4.537 0.493 -30.440 1.00 35.59 323 THR A O 1
ATOM 2636 N N . ASN A 1 324 ? 3.789 1.896 -28.847 1.00 37.12 324 ASN A N 1
ATOM 2637 C CA . ASN A 1 324 ? 4.371 1.213 -27.696 1.00 37.12 324 ASN A CA 1
ATOM 2638 C C . ASN A 1 324 ? 3.342 0.279 -27.017 1.00 37.12 324 ASN A C 1
ATOM 2640 O O . ASN A 1 324 ? 3.492 -0.004 -25.830 1.00 37.12 324 ASN A O 1
ATOM 2644 N N . LYS A 1 325 ? 2.309 -0.159 -27.756 1.00 30.72 325 LYS A N 1
ATOM 2645 C CA . LYS A 1 325 ? 1.434 -1.286 -27.404 1.00 30.72 325 LYS A CA 1
ATOM 2646 C C . LYS A 1 325 ? 1.761 -2.480 -28.288 1.00 30.72 325 LYS A C 1
ATOM 2648 O O . LYS A 1 325 ? 1.848 -2.264 -29.520 1.00 30.72 325 LYS A O 1
#

Solvent-accessible surface area (backbone atoms only — not comparable to full-atom values): 20222 Å² total; per-residue (Å²): 77,77,91,51,66,68,61,55,50,53,44,46,74,76,38,69,86,60,85,70,51,38,26,43,55,57,56,52,48,54,51,54,56,66,41,57,93,75,56,56,73,68,56,52,52,52,53,50,51,50,50,51,56,40,40,63,22,76,37,73,66,53,24,52,52,47,42,58,67,63,52,71,81,50,55,70,72,58,48,51,50,36,61,72,60,45,51,56,46,33,77,72,27,38,27,39,51,63,41,59,76,41,89,86,45,58,33,99,84,30,42,33,79,54,64,73,61,45,52,54,47,47,42,58,51,66,48,63,84,48,86,79,77,57,67,69,58,53,53,51,45,52,51,40,45,53,51,35,52,53,47,52,52,52,32,11,33,36,72,34,84,95,49,63,66,54,79,93,46,53,88,66,52,42,60,62,91,80,53,87,74,75,94,73,76,51,52,69,89,40,43,64,60,50,65,73,74,48,79,78,88,78,69,76,85,71,89,73,89,83,82,84,87,87,82,83,89,86,89,87,88,86,90,81,88,84,88,81,89,81,88,83,86,84,89,84,90,81,89,84,83,92,77,87,83,76,89,69,76,84,80,81,82,71,79,89,86,61,54,53,66,57,50,11,47,52,29,51,78,66,65,34,54,44,80,39,76,96,72,59,30,31,44,29,60,51,98,91,46,77,34,55,29,29,69,66,98,56,75,46,45,72,81,79,49,95,83,42,32,62,57,49,22,53,52,47,46,51,44,60,64,54,70,74,98

Radius of gyration: 28.71 Å; Cα contacts (8 Å, |Δi|>4): 279; chains: 1; bounding box: 72×64×77 Å

Foldseek 3Di:
DAPDPVVVVVCCVVPVPDAAADWLVNLLVVLLVVCPPVDDPVVNVLVSVLLLVLLAQQDPVSSVVSCCVSCVPPDPVSVVCCVVPPVVNSVRHRRLNVLVVDPPQQDSPTRGDCVLVVLVVVLVVVCVVDDDDDPVLVVQLVVLSVLQVVLVVLQQLQVHDDHHDDPVVVVSHDHPVRDDHDPDHADSVCSVVPSVPDDDPPPDPDDDDDDDDDDDDDDDDDDDDDDDYDYYDDDDDDDDDDDDDDDDDPDDDQDPDDDLLRSLVVQQVVVQKDDDVVVQWIWGQDPVGIKIFHPPPHTDIPVPDPDGSVSVNVVVNVVVVVVSD

pLDDT: mean 74.3, std 23.25, range [22.44, 97.19]

Mean predicted aligned error: 20.04 Å

Secondary structure (DSSP, 8-state):
----HHHHHHHHHH-TTS-----HHHHHHHHHHHHTTTS-HHHHHHHHHHHHHHHT-SSHHHHHHHHHHHHTTS-HHHHHHIIIIIHHHIIIII-HHHHTTSTT-EETTTEE--HHHHHHHHHHHHHTTSS---HHHHHHHHHHHHHHHHHHHHHHHTT-SS----GGGGGG---GGG----S----TTTHHHHHHH---S----------------------------------------------PPP-----SS--HHHHHHHHHHTT-EEEEGGGTEEEEEETTEEEEEE-SSS-EETTS-SS-HHHHHHHHHHHHHHH--